Protein AF-A0A4Y8WME3-F1 (afdb_monomer_lite)

pLDDT: mean 79.65, std 18.63, range [28.69, 97.12]

Structure (mmCIF, N/CA/C/O backbone):
data_AF-A0A4Y8WME3-F1
#
_entry.id   AF-A0A4Y8WME3-F1
#
loop_
_atom_site.group_PDB
_atom_site.id
_atom_site.type_symbol
_atom_site.label_atom_id
_atom_site.label_alt_id
_atom_site.label_comp_id
_atom_site.label_asym_id
_atom_site.label_entity_id
_atom_site.label_seq_id
_atom_site.pdbx_PDB_ins_code
_atom_site.Cartn_x
_atom_site.Cartn_y
_atom_site.Cartn_z
_atom_site.occupancy
_atom_site.B_iso_or_equiv
_atom_site.auth_seq_id
_atom_site.auth_comp_id
_atom_site.auth_asym_id
_atom_site.auth_atom_id
_atom_site.pdbx_PDB_model_num
ATOM 1 N N . MET A 1 1 ? 48.563 34.967 -50.834 1.00 48.59 1 MET A N 1
ATOM 2 C CA . MET A 1 1 ? 48.716 33.708 -50.066 1.00 48.59 1 MET A CA 1
ATOM 3 C C . MET A 1 1 ? 48.015 33.693 -48.690 1.00 48.59 1 MET A C 1
ATOM 5 O O . MET A 1 1 ? 48.307 32.810 -47.904 1.00 48.59 1 MET A O 1
ATOM 9 N N . TYR A 1 2 ? 47.035 34.569 -48.395 1.00 52.53 2 TYR A N 1
ATOM 10 C CA . TYR A 1 2 ? 46.409 34.662 -47.051 1.00 52.53 2 TYR A CA 1
ATOM 11 C C . TYR A 1 2 ? 44.920 34.257 -46.972 1.00 52.53 2 TYR A C 1
ATOM 13 O O . TYR A 1 2 ? 44.299 34.409 -45.929 1.00 52.53 2 TYR A O 1
ATOM 21 N N . ARG A 1 3 ? 44.322 33.722 -48.048 1.00 53.56 3 ARG A N 1
ATOM 22 C CA . ARG A 1 3 ? 42.881 33.375 -48.079 1.00 53.56 3 ARG A CA 1
ATOM 23 C C . ARG A 1 3 ? 42.543 31.917 -47.717 1.00 53.56 3 ARG A C 1
ATOM 25 O O . ARG A 1 3 ? 41.370 31.603 -47.584 1.00 53.56 3 ARG A O 1
ATOM 32 N N . LEU A 1 4 ? 43.538 31.045 -47.529 1.00 56.09 4 LEU A N 1
ATOM 33 C CA . LEU A 1 4 ? 43.336 29.610 -47.236 1.00 56.09 4 LEU A CA 1
ATOM 34 C C . LEU A 1 4 ? 43.502 29.239 -45.749 1.00 56.09 4 LEU A C 1
ATOM 36 O O . LEU A 1 4 ? 42.991 28.214 -45.310 1.00 56.09 4 LEU A O 1
ATOM 40 N N . LEU A 1 5 ? 44.160 30.091 -44.960 1.00 54.25 5 LEU A N 1
ATOM 41 C CA . LEU A 1 5 ? 44.396 29.892 -43.525 1.00 54.25 5 LEU A CA 1
ATOM 42 C C . LEU A 1 5 ? 43.118 29.849 -42.654 1.00 54.25 5 LEU A C 1
ATOM 44 O O . LEU A 1 5 ? 43.029 28.956 -41.812 1.00 54.25 5 LEU A O 1
ATOM 48 N N . PRO A 1 6 ? 42.103 30.722 -42.847 1.00 59.19 6 PRO A N 1
ATOM 49 C CA . PRO A 1 6 ? 40.872 30.639 -42.055 1.00 59.19 6 PRO A CA 1
ATOM 50 C C . PRO A 1 6 ? 40.031 29.400 -42.405 1.00 59.19 6 PRO A C 1
ATOM 52 O O . PRO A 1 6 ? 39.393 28.829 -41.526 1.00 59.19 6 PRO A O 1
ATOM 55 N N . PHE A 1 7 ? 40.084 28.926 -43.655 1.00 57.22 7 PHE A N 1
ATOM 56 C CA . PHE A 1 7 ? 39.421 27.682 -44.062 1.00 57.22 7 PHE A CA 1
ATOM 57 C C . PHE A 1 7 ? 40.073 26.448 -43.428 1.00 57.22 7 PHE A C 1
ATOM 59 O O . PHE A 1 7 ? 39.363 25.560 -42.961 1.00 57.22 7 PHE A O 1
ATOM 66 N N . LEU A 1 8 ? 41.407 26.413 -43.330 1.00 56.28 8 LEU A N 1
ATOM 67 C CA . LEU A 1 8 ? 42.124 25.320 -42.664 1.00 56.28 8 LEU A CA 1
ATOM 68 C C . LEU A 1 8 ? 41.840 25.278 -41.149 1.00 56.28 8 LEU A C 1
ATOM 70 O O . LEU A 1 8 ? 41.686 24.200 -40.581 1.00 56.28 8 LEU A O 1
ATOM 74 N N . ALA A 1 9 ? 41.711 26.445 -40.507 1.00 59.19 9 ALA A N 1
ATOM 75 C CA . ALA A 1 9 ? 41.351 26.550 -39.092 1.00 59.19 9 ALA A CA 1
ATOM 76 C C . ALA A 1 9 ? 39.916 26.066 -38.813 1.00 59.19 9 ALA A C 1
ATOM 78 O O . ALA A 1 9 ? 39.697 25.356 -37.838 1.00 59.19 9 ALA A O 1
ATOM 79 N N . ILE A 1 10 ? 38.946 26.373 -39.685 1.00 61.09 10 ILE A N 1
ATOM 80 C CA . ILE A 1 10 ? 37.563 25.872 -39.570 1.00 61.09 10 ILE A CA 1
ATOM 81 C C . ILE A 1 10 ? 37.514 24.344 -39.742 1.00 61.09 10 ILE A C 1
ATOM 83 O O . ILE A 1 10 ? 36.840 23.665 -38.968 1.00 61.09 10 ILE A O 1
ATOM 87 N N . ILE A 1 11 ? 38.273 23.789 -40.695 1.00 61.38 11 ILE A N 1
ATOM 88 C CA . ILE A 1 11 ? 38.367 22.335 -40.926 1.00 61.38 11 ILE A CA 1
ATOM 89 C C . ILE A 1 11 ? 39.000 21.605 -39.728 1.00 61.38 11 ILE A C 1
ATOM 91 O O . ILE A 1 11 ? 38.637 20.465 -39.462 1.00 61.38 11 ILE A O 1
ATOM 95 N N . LEU A 1 12 ? 39.894 22.253 -38.972 1.00 59.12 12 LEU A N 1
ATOM 96 C CA . LEU A 1 12 ? 40.494 21.695 -37.750 1.00 59.12 12 LEU A CA 1
ATOM 97 C C . LEU A 1 12 ? 39.648 21.931 -36.481 1.00 59.12 12 LEU A C 1
ATOM 99 O O . LEU A 1 12 ? 39.705 21.124 -35.553 1.00 59.12 12 LEU A O 1
ATOM 103 N N . LEU A 1 13 ? 38.831 22.989 -36.434 1.00 60.03 13 LEU A N 1
ATOM 104 C CA . LEU A 1 13 ? 37.952 23.308 -35.298 1.00 60.03 13 LEU A CA 1
ATOM 105 C C . LEU A 1 13 ? 36.644 22.503 -35.300 1.00 60.03 13 LEU A C 1
ATOM 107 O O . LEU A 1 13 ? 36.136 22.166 -34.232 1.00 60.03 13 LEU A O 1
ATOM 111 N N . LEU A 1 14 ? 36.110 22.149 -36.473 1.00 64.44 14 LEU A N 1
ATOM 112 C CA . LEU A 1 14 ? 34.892 21.336 -36.600 1.00 64.44 14 LEU A CA 1
ATOM 113 C C . LEU A 1 14 ? 35.019 19.938 -35.946 1.00 64.44 14 LEU A C 1
ATOM 115 O O . LEU A 1 14 ? 34.132 19.585 -35.165 1.00 64.44 14 LEU A O 1
ATOM 119 N N . PRO A 1 15 ? 36.112 19.170 -36.152 1.00 68.38 15 PRO A N 1
ATOM 120 C CA . PRO A 1 15 ? 36.358 17.914 -35.443 1.00 68.38 15 PRO A CA 1
ATOM 121 C C . PRO A 1 15 ? 36.521 18.109 -33.934 1.00 68.38 15 PRO A C 1
ATOM 123 O O . PRO A 1 15 ? 36.041 17.291 -33.157 1.00 68.38 15 PRO A O 1
ATOM 126 N N . GLY A 1 16 ? 37.156 19.207 -33.503 1.00 65.50 16 GLY A N 1
ATOM 127 C CA . GLY A 1 16 ? 37.310 19.548 -32.085 1.00 65.50 16 GLY A CA 1
ATOM 128 C C . GLY A 1 16 ? 35.970 19.830 -31.399 1.00 65.50 16 GLY A C 1
ATOM 129 O O . GLY A 1 16 ? 35.714 19.327 -30.306 1.00 65.50 16 GLY A O 1
ATOM 130 N N . CYS A 1 17 ? 35.070 20.557 -32.063 1.00 72.25 17 CYS A N 1
ATOM 131 C CA . CYS A 1 17 ? 33.704 20.781 -31.587 1.00 72.25 17 CYS A CA 1
ATOM 132 C C . CYS A 1 17 ? 32.875 19.489 -31.564 1.00 72.25 17 CYS A C 1
ATOM 134 O O . CYS A 1 17 ? 32.135 19.264 -30.608 1.00 72.25 17 CYS A O 1
ATOM 136 N N . GLN A 1 18 ? 33.020 18.621 -32.570 1.00 70.88 18 GLN A N 1
ATOM 137 C CA . GLN A 1 18 ? 32.369 17.308 -32.581 1.00 70.88 18 GLN A CA 1
ATOM 138 C C . GLN A 1 18 ? 32.883 16.405 -31.452 1.00 70.88 18 GLN A C 1
ATOM 140 O O . GLN A 1 18 ? 32.077 15.787 -30.761 1.00 70.88 18 GLN A O 1
ATOM 145 N N . LEU A 1 19 ? 34.195 16.376 -31.200 1.00 73.69 19 LEU A N 1
ATOM 146 C CA . LEU A 1 19 ? 34.797 15.629 -30.091 1.00 73.69 19 LEU A CA 1
ATOM 147 C C . LEU A 1 19 ? 34.345 16.164 -28.727 1.00 73.69 19 LEU A C 1
ATOM 149 O O . LEU A 1 19 ? 34.009 15.378 -27.846 1.00 73.69 19 LEU A O 1
ATOM 153 N N . LEU A 1 20 ? 34.263 17.486 -28.552 1.00 77.19 20 LEU A N 1
ATOM 154 C CA . LEU A 1 20 ? 33.735 18.096 -27.327 1.00 77.19 20 LEU A CA 1
ATOM 155 C C . LEU A 1 20 ? 32.246 17.788 -27.123 1.00 77.19 20 LEU A C 1
ATOM 157 O O . LEU A 1 20 ? 31.826 17.509 -26.001 1.00 77.19 20 LEU A O 1
ATOM 161 N N . GLN A 1 21 ? 31.444 17.786 -28.191 1.00 77.75 21 GLN A N 1
ATOM 162 C CA . GLN A 1 21 ? 30.040 17.371 -28.129 1.00 77.75 21 GLN A CA 1
ATOM 163 C C . GLN A 1 21 ? 29.897 15.883 -27.788 1.00 77.75 21 GLN A C 1
ATOM 165 O O . GLN A 1 21 ? 29.059 15.529 -26.959 1.00 77.75 21 GLN A O 1
ATOM 170 N N . GLN A 1 22 ? 30.734 15.017 -28.365 1.00 77.56 22 GLN A N 1
ATOM 171 C CA . GLN A 1 22 ? 30.760 13.588 -28.046 1.00 77.56 22 GLN A CA 1
ATOM 172 C C . GLN A 1 22 ? 31.185 13.340 -26.594 1.00 77.56 22 GLN A C 1
ATOM 174 O O . GLN A 1 22 ? 30.498 12.611 -25.882 1.00 77.56 22 GLN A O 1
ATOM 179 N N . ALA A 1 23 ? 32.248 13.995 -26.120 1.00 77.44 23 ALA A N 1
ATOM 180 C CA . ALA A 1 23 ? 32.706 13.900 -24.736 1.00 77.44 23 ALA A CA 1
ATOM 181 C C . ALA A 1 23 ? 31.645 14.409 -23.749 1.00 77.44 23 ALA A C 1
ATOM 183 O O . ALA A 1 23 ? 31.363 13.750 -22.748 1.00 77.44 23 ALA A O 1
ATOM 184 N N . LYS A 1 24 ? 30.984 15.534 -24.058 1.00 80.81 24 LYS A N 1
ATOM 185 C CA . LYS A 1 24 ? 29.850 16.037 -23.272 1.00 80.81 24 LYS A CA 1
ATOM 186 C C . LYS A 1 24 ? 28.708 15.021 -23.228 1.00 80.81 24 LYS A C 1
ATOM 188 O O . LYS A 1 24 ? 28.188 14.756 -22.149 1.00 80.81 24 LYS A O 1
ATOM 193 N N . GLY A 1 25 ? 28.350 14.426 -24.365 1.00 77.50 25 GLY A N 1
ATOM 194 C CA . GLY A 1 25 ? 27.299 13.410 -24.442 1.00 77.50 25 GLY A CA 1
ATOM 195 C C . GLY A 1 25 ? 27.627 12.142 -23.648 1.00 77.50 25 GLY A C 1
ATOM 196 O O . GLY A 1 25 ? 26.756 11.604 -22.968 1.00 77.50 25 GLY A O 1
ATOM 197 N N . ILE A 1 26 ? 28.880 11.683 -23.681 1.00 79.25 26 ILE A N 1
ATOM 198 C CA . ILE A 1 26 ? 29.352 10.531 -22.897 1.00 79.25 26 ILE A CA 1
ATOM 199 C C . ILE A 1 26 ? 29.299 10.847 -21.396 1.00 79.25 26 ILE A C 1
ATOM 201 O O . ILE A 1 26 ? 28.715 10.077 -20.635 1.00 79.25 26 ILE A O 1
ATOM 205 N N . ASN A 1 27 ? 29.812 12.006 -20.975 1.00 81.31 27 ASN A N 1
ATOM 206 C CA . ASN A 1 27 ? 29.774 12.427 -19.572 1.00 81.31 27 ASN A CA 1
ATOM 207 C C . ASN A 1 27 ? 28.341 12.581 -19.052 1.00 81.31 27 ASN A C 1
ATOM 209 O O . ASN A 1 27 ? 28.043 12.130 -17.950 1.00 81.31 27 ASN A O 1
ATOM 213 N N . GLN A 1 28 ? 27.439 13.161 -19.848 1.00 81.31 28 GLN A N 1
ATOM 214 C CA . GLN A 1 28 ? 26.025 13.282 -19.486 1.00 81.31 28 GLN A CA 1
ATOM 215 C C . GLN A 1 28 ? 25.360 11.915 -19.313 1.00 81.31 28 GLN A C 1
ATOM 217 O O . GLN A 1 28 ? 24.607 11.731 -18.362 1.00 81.31 28 GLN A O 1
ATOM 222 N N . ARG A 1 29 ? 25.666 10.938 -20.177 1.00 80.88 29 ARG A N 1
ATOM 223 C CA . ARG A 1 29 ? 25.149 9.567 -20.041 1.00 80.88 29 ARG A CA 1
ATOM 224 C C . ARG A 1 29 ? 25.695 8.864 -18.803 1.00 80.88 29 ARG A C 1
ATOM 226 O O . ARG A 1 29 ? 24.918 8.232 -18.099 1.00 80.88 29 ARG A O 1
ATOM 233 N N . HIS A 1 30 ? 26.993 8.982 -18.520 1.00 83.56 30 HIS A N 1
ATOM 234 C CA . HIS A 1 30 ? 27.583 8.390 -17.314 1.00 83.56 30 HIS A CA 1
ATOM 235 C C . HIS A 1 30 ? 27.024 9.013 -16.038 1.00 83.56 30 HIS A C 1
ATOM 237 O O . HIS A 1 30 ? 26.643 8.280 -15.130 1.00 83.56 30 HIS A O 1
ATOM 243 N N . TYR A 1 31 ? 26.921 10.344 -15.996 1.00 85.69 31 TYR A N 1
ATOM 244 C CA . TYR A 1 31 ? 26.295 11.058 -14.888 1.00 85.69 31 TYR A CA 1
ATOM 245 C C . TYR A 1 31 ? 24.856 10.586 -14.676 1.00 85.69 31 TYR A C 1
ATOM 247 O O . TYR A 1 31 ? 24.493 10.155 -13.587 1.00 85.69 31 TYR A O 1
ATOM 255 N N . ALA A 1 32 ? 24.059 10.585 -15.743 1.00 84.94 32 ALA A N 1
ATOM 256 C CA . ALA A 1 32 ? 22.660 10.211 -15.666 1.00 84.94 32 ALA A CA 1
ATOM 257 C C . ALA A 1 32 ? 22.466 8.733 -15.286 1.00 84.94 32 ALA A C 1
ATOM 259 O O . ALA A 1 32 ? 21.550 8.420 -14.537 1.00 84.94 32 ALA A O 1
ATOM 260 N N . ALA A 1 33 ? 23.330 7.826 -15.752 1.00 86.44 33 ALA A N 1
ATOM 261 C CA . ALA A 1 33 ? 23.304 6.424 -15.339 1.00 86.44 33 ALA A CA 1
ATOM 262 C C . ALA A 1 33 ? 23.656 6.251 -13.851 1.00 86.44 33 ALA A C 1
ATOM 264 O O . ALA A 1 33 ? 22.991 5.481 -13.160 1.00 86.44 33 ALA A O 1
ATOM 265 N N . GLY A 1 34 ? 24.663 6.983 -13.360 1.00 88.38 34 GLY A N 1
ATOM 266 C CA . GLY A 1 34 ? 25.058 6.974 -11.950 1.00 88.38 34 GLY A CA 1
ATOM 267 C C . GLY A 1 34 ? 23.959 7.510 -11.031 1.00 88.38 34 GLY A C 1
ATOM 268 O O . GLY A 1 34 ? 23.591 6.842 -10.067 1.00 88.38 34 GLY A O 1
ATOM 269 N N . GLU A 1 35 ? 23.371 8.660 -11.368 1.00 90.75 35 GLU A N 1
ATOM 270 C CA . GLU A 1 35 ? 22.247 9.231 -10.613 1.00 90.75 35 GLU A CA 1
ATOM 271 C C . GLU A 1 35 ? 21.013 8.330 -10.651 1.00 90.75 35 GLU A C 1
ATOM 273 O O . GLU A 1 35 ? 20.398 8.078 -9.619 1.00 90.75 35 GLU A O 1
ATOM 278 N N . LEU A 1 36 ? 20.678 7.768 -11.816 1.00 91.12 36 LEU A N 1
ATOM 279 C CA . LEU A 1 36 ? 19.553 6.845 -11.936 1.00 91.12 36 LEU A CA 1
ATOM 280 C C . LEU A 1 36 ? 19.744 5.603 -11.060 1.00 91.12 36 LEU A C 1
ATOM 282 O O . LEU A 1 36 ? 18.786 5.121 -10.455 1.00 91.12 36 LEU A O 1
ATOM 286 N N . GLN A 1 37 ? 20.969 5.079 -10.988 1.00 90.50 37 GLN A N 1
ATOM 287 C CA . GLN A 1 37 ? 21.303 3.954 -10.122 1.00 90.50 37 GLN A CA 1
ATOM 288 C C . GLN A 1 37 ? 21.178 4.327 -8.642 1.00 90.50 37 GLN A C 1
ATOM 290 O O . GLN A 1 37 ? 20.577 3.561 -7.890 1.00 90.50 37 GLN A O 1
ATOM 295 N N . ARG A 1 38 ? 21.687 5.498 -8.237 1.00 94.25 38 ARG A N 1
ATOM 296 C CA . ARG A 1 38 ? 21.546 6.015 -6.869 1.00 94.25 38 ARG A CA 1
ATOM 297 C C . ARG A 1 38 ? 20.071 6.129 -6.474 1.00 94.25 38 ARG A C 1
ATOM 299 O O . ARG A 1 38 ? 19.665 5.537 -5.479 1.00 94.25 38 ARG A O 1
ATOM 306 N N . ILE A 1 39 ? 19.262 6.809 -7.291 1.00 92.56 39 ILE A N 1
ATOM 307 C CA . ILE A 1 39 ? 17.820 6.979 -7.048 1.00 92.56 39 ILE A CA 1
ATOM 308 C C . ILE A 1 39 ? 17.123 5.616 -6.971 1.00 92.56 39 ILE A C 1
ATOM 310 O O . ILE A 1 39 ? 16.342 5.374 -6.057 1.00 92.56 39 ILE A O 1
ATOM 314 N N . THR A 1 40 ? 17.443 4.689 -7.881 1.00 89.56 40 THR A N 1
ATOM 315 C CA . THR A 1 40 ? 16.876 3.327 -7.873 1.00 89.56 40 THR A CA 1
ATOM 316 C C . THR A 1 40 ? 17.149 2.607 -6.546 1.00 89.56 40 THR A C 1
ATOM 318 O O . THR A 1 40 ? 16.236 2.016 -5.975 1.00 89.56 40 THR A O 1
ATOM 321 N N . GLN A 1 41 ? 18.379 2.679 -6.032 1.00 88.38 41 GLN A N 1
ATOM 322 C CA . GLN A 1 41 ? 18.754 2.048 -4.763 1.00 88.38 41 GLN A CA 1
ATOM 323 C C . GLN A 1 41 ? 18.049 2.692 -3.564 1.00 88.38 41 GLN A C 1
ATOM 325 O O . GLN A 1 41 ? 17.575 1.987 -2.673 1.00 88.38 41 GLN A O 1
ATOM 330 N N . GLU A 1 42 ? 17.944 4.021 -3.548 1.00 89.50 42 GLU A N 1
ATOM 331 C CA . GLU A 1 42 ? 17.243 4.738 -2.481 1.00 89.50 42 GLU A CA 1
ATOM 332 C C . GLU A 1 42 ? 15.735 4.429 -2.480 1.00 89.50 42 GLU A C 1
ATOM 334 O O . GLU A 1 42 ? 15.168 4.182 -1.417 1.00 89.50 42 GLU A O 1
ATOM 339 N N . LEU A 1 43 ? 15.103 4.346 -3.657 1.00 87.81 43 LEU A N 1
ATOM 340 C CA . LEU A 1 43 ? 13.699 3.943 -3.809 1.00 87.81 43 LEU A CA 1
ATOM 341 C C . LEU A 1 43 ? 13.452 2.491 -3.372 1.00 87.81 43 LEU A C 1
ATOM 343 O O . LEU A 1 43 ? 12.425 2.189 -2.769 1.00 87.81 43 LEU A O 1
ATOM 347 N N . GLN A 1 44 ? 14.382 1.572 -3.647 1.00 83.94 44 GLN A N 1
ATOM 348 C CA . GLN A 1 44 ? 14.275 0.178 -3.193 1.00 83.94 44 GLN A CA 1
ATOM 349 C C . GLN A 1 44 ? 14.290 0.069 -1.659 1.00 83.94 44 GLN A C 1
ATOM 351 O O . GLN A 1 44 ? 13.562 -0.756 -1.100 1.00 83.94 44 GLN A O 1
ATOM 356 N N . ALA A 1 45 ? 15.098 0.898 -0.990 1.00 80.62 45 ALA A N 1
ATOM 357 C CA . ALA A 1 45 ? 15.225 0.939 0.468 1.00 80.62 45 ALA A CA 1
ATOM 358 C C . ALA A 1 45 ? 14.107 1.734 1.170 1.00 80.62 45 ALA A C 1
ATOM 360 O O . ALA A 1 45 ? 13.970 1.651 2.395 1.00 80.62 45 ALA A O 1
ATOM 361 N N . GLN A 1 46 ? 13.320 2.504 0.417 1.00 80.88 46 GLN A N 1
ATOM 362 C CA . GLN A 1 46 ? 12.239 3.319 0.953 1.00 80.88 46 GLN A CA 1
ATOM 363 C C . GLN A 1 46 ? 11.139 2.459 1.592 1.00 80.88 46 GLN A C 1
ATOM 365 O O . GLN A 1 46 ? 10.881 1.323 1.188 1.00 80.88 46 GLN A O 1
ATOM 370 N N . GLU A 1 47 ? 10.485 3.016 2.613 1.00 73.56 47 GLU A N 1
ATOM 371 C CA . GLU A 1 47 ? 9.294 2.404 3.201 1.00 73.56 47 GLU A CA 1
ATOM 372 C C . GLU A 1 47 ? 8.185 2.251 2.144 1.00 73.56 47 GLU A C 1
ATOM 374 O O . GLU A 1 47 ? 8.030 3.127 1.290 1.00 73.56 47 GLU A O 1
ATOM 379 N N . PRO A 1 48 ? 7.417 1.149 2.172 1.00 71.12 48 PRO A N 1
ATOM 380 C CA . PRO A 1 48 ? 6.409 0.895 1.157 1.00 71.12 48 PRO A CA 1
ATOM 381 C C . PRO A 1 48 ? 5.227 1.852 1.303 1.00 71.12 48 PRO A C 1
ATOM 383 O O . PRO A 1 48 ? 4.774 2.141 2.415 1.00 71.12 48 PRO A O 1
ATOM 386 N N . SER A 1 49 ? 4.671 2.252 0.159 1.00 75.88 49 SER A N 1
ATOM 387 C CA . SER A 1 49 ? 3.319 2.801 0.116 1.00 75.88 49 SER A CA 1
ATOM 388 C C . SER A 1 49 ? 2.307 1.735 0.547 1.00 75.88 49 SER A C 1
ATOM 390 O O . SER A 1 49 ? 2.492 0.541 0.303 1.00 75.88 49 SER A O 1
ATOM 392 N N . PHE A 1 50 ? 1.234 2.179 1.202 1.00 75.25 50 PHE A N 1
ATOM 393 C CA . PHE A 1 50 ? 0.113 1.329 1.618 1.00 75.25 50 PHE A CA 1
ATOM 394 C C . PHE A 1 50 ? -1.042 1.354 0.615 1.00 75.25 50 PHE A C 1
ATOM 396 O O . PHE A 1 50 ? -2.111 0.803 0.874 1.00 75.25 50 PHE A O 1
ATOM 403 N N . GLU A 1 51 ? -0.825 1.988 -0.533 1.00 80.19 51 GLU A N 1
ATOM 404 C CA . GLU A 1 51 ? -1.759 2.002 -1.646 1.00 80.19 51 GLU A CA 1
ATOM 405 C C . GLU A 1 51 ? -1.468 0.852 -2.609 1.00 80.19 51 GLU A C 1
ATOM 407 O O . GLU A 1 51 ? -0.330 0.405 -2.769 1.00 80.19 51 GLU A O 1
ATOM 412 N N . VAL A 1 52 ? -2.512 0.374 -3.286 1.00 84.75 52 VAL A N 1
ATOM 413 C CA . VAL A 1 52 ? -2.335 -0.574 -4.388 1.00 84.75 52 VAL A CA 1
ATOM 414 C C . VAL A 1 52 ? -1.586 0.159 -5.504 1.00 84.75 52 VAL A C 1
ATOM 416 O O . VAL A 1 52 ? -2.104 1.166 -5.998 1.00 84.75 52 VAL A O 1
ATOM 419 N N . PRO A 1 53 ? -0.406 -0.318 -5.935 1.00 89.94 53 PRO A N 1
ATOM 420 C CA . PRO A 1 53 ? 0.386 0.378 -6.932 1.00 89.94 53 PRO A CA 1
ATOM 421 C C . PRO A 1 53 ? -0.258 0.262 -8.317 1.00 89.94 53 PRO A C 1
ATOM 423 O O . PRO A 1 53 ? -1.011 -0.670 -8.615 1.00 89.94 53 PRO A O 1
ATOM 426 N N . SER A 1 54 ? 0.024 1.220 -9.193 1.00 91.69 54 SER A N 1
ATOM 427 C CA . SER A 1 54 ? -0.419 1.172 -10.596 1.00 91.69 54 SER A CA 1
ATOM 428 C C . SER A 1 54 ? 0.440 0.240 -11.452 1.00 91.69 54 SER A C 1
ATOM 430 O O . SER A 1 54 ? 0.037 -0.135 -12.545 1.00 91.69 54 SER A O 1
ATOM 432 N N . THR A 1 55 ? 1.613 -0.165 -10.967 1.00 94.06 55 THR A N 1
ATOM 433 C CA . THR A 1 55 ? 2.499 -1.123 -11.632 1.00 94.06 55 THR A CA 1
ATOM 434 C C . THR A 1 55 ? 3.376 -1.854 -10.610 1.00 94.06 55 THR A C 1
ATOM 436 O O . THR A 1 55 ? 3.647 -1.335 -9.529 1.00 94.06 55 THR A O 1
ATOM 439 N N . LEU A 1 56 ? 3.838 -3.064 -10.940 1.00 93.88 56 LEU A N 1
ATOM 440 C CA . LEU A 1 56 ? 4.821 -3.794 -10.127 1.00 93.88 56 LEU A CA 1
ATOM 441 C C . LEU A 1 56 ? 6.272 -3.419 -10.447 1.00 93.88 56 LEU A C 1
ATOM 443 O O . LEU A 1 56 ? 7.183 -3.899 -9.771 1.00 93.88 56 LEU A O 1
ATOM 447 N N . TYR A 1 57 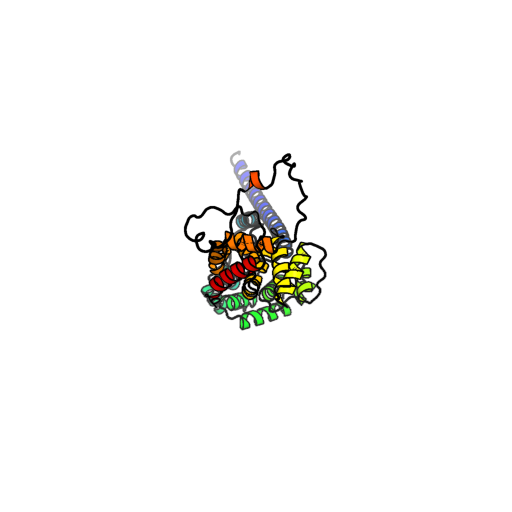? 6.508 -2.575 -11.450 1.00 93.06 57 TYR A N 1
ATOM 448 C CA . TYR A 1 57 ? 7.831 -2.006 -11.683 1.00 93.06 57 TYR A CA 1
ATOM 449 C C . TYR A 1 57 ? 8.121 -0.875 -10.695 1.00 93.06 57 TYR A C 1
ATOM 451 O O . TYR A 1 57 ? 7.217 -0.345 -10.049 1.00 93.06 57 TYR A O 1
ATOM 459 N N . LEU A 1 58 ? 9.403 -0.545 -10.533 1.00 90.38 58 LEU A N 1
ATOM 460 C CA . LEU A 1 58 ? 9.840 0.475 -9.586 1.00 90.38 58 LEU A CA 1
ATOM 461 C C . LEU A 1 58 ? 9.358 1.866 -10.016 1.00 90.38 58 LEU A C 1
ATOM 463 O O . LEU A 1 58 ? 9.591 2.276 -11.152 1.00 90.38 58 LEU A O 1
ATOM 467 N N . THR A 1 59 ? 8.730 2.567 -9.078 1.00 91.44 59 THR A N 1
ATOM 468 C CA . THR A 1 59 ? 8.163 3.914 -9.201 1.00 91.44 59 THR A CA 1
ATOM 469 C C . THR A 1 59 ? 8.505 4.711 -7.943 1.00 91.44 59 THR A C 1
ATOM 471 O O . THR A 1 59 ? 8.666 4.142 -6.860 1.00 91.44 59 THR A O 1
ATOM 474 N N . ASP A 1 60 ? 8.622 6.025 -8.082 1.00 90.06 60 ASP A N 1
ATOM 475 C CA . ASP A 1 60 ? 8.708 6.981 -6.985 1.00 90.06 60 ASP A CA 1
ATOM 476 C C . ASP A 1 60 ? 7.301 7.298 -6.478 1.00 90.06 60 ASP A C 1
ATOM 478 O O . ASP A 1 60 ? 6.696 8.310 -6.822 1.00 90.06 60 ASP A O 1
ATOM 482 N N . ASP A 1 61 ? 6.773 6.388 -5.660 1.00 83.12 61 ASP A N 1
ATOM 483 C CA . ASP A 1 61 ? 5.390 6.435 -5.168 1.00 83.12 61 ASP A CA 1
ATOM 484 C C . ASP A 1 61 ? 5.092 7.679 -4.306 1.00 83.12 61 ASP A C 1
ATOM 486 O O . ASP A 1 61 ? 3.934 8.016 -4.081 1.00 83.12 61 ASP A O 1
ATOM 490 N N . TYR A 1 62 ? 6.131 8.376 -3.836 1.00 82.81 62 TYR A N 1
ATOM 491 C CA . TYR A 1 62 ? 6.022 9.577 -3.004 1.00 82.81 62 TYR A CA 1
ATOM 492 C C . TYR A 1 62 ? 6.419 10.866 -3.737 1.00 82.81 62 TYR A C 1
ATOM 494 O O . TYR A 1 62 ? 6.381 11.940 -3.136 1.00 82.81 62 TYR A O 1
ATOM 502 N N . GLY A 1 63 ? 6.843 10.776 -5.002 1.00 86.25 63 GLY A N 1
ATOM 503 C CA . GLY A 1 63 ? 7.306 11.917 -5.795 1.00 86.25 63 GLY A CA 1
ATOM 504 C C . GLY A 1 63 ? 8.552 12.621 -5.239 1.00 86.25 63 GLY A C 1
ATOM 505 O O . GLY A 1 63 ? 8.792 13.785 -5.571 1.00 86.25 63 GLY A O 1
ATOM 506 N N . LYS A 1 64 ? 9.347 11.949 -4.394 1.00 89.56 64 LYS A N 1
ATOM 507 C CA . LYS A 1 64 ? 10.512 12.524 -3.701 1.00 89.56 64 LYS A CA 1
ATOM 508 C C . LYS A 1 64 ? 11.613 12.982 -4.663 1.00 89.56 64 LYS A C 1
ATOM 510 O O . LYS A 1 64 ? 12.294 13.966 -4.389 1.00 89.56 64 LYS A O 1
ATOM 515 N N . TYR A 1 65 ? 11.792 12.271 -5.769 1.00 92.12 65 TYR A N 1
ATOM 516 C CA . TYR A 1 65 ? 12.846 12.473 -6.760 1.00 92.12 65 TYR A CA 1
ATOM 517 C C . TYR A 1 65 ? 12.316 13.068 -8.069 1.00 92.12 65 TYR A C 1
ATOM 519 O O . TYR A 1 65 ? 13.052 13.107 -9.054 1.00 92.12 65 TYR A O 1
ATOM 527 N N . THR A 1 66 ? 11.069 13.555 -8.102 1.00 90.25 66 THR A N 1
ATOM 528 C CA . THR A 1 66 ? 10.411 14.065 -9.320 1.00 90.25 66 THR A CA 1
ATOM 529 C C . THR A 1 66 ? 11.277 15.079 -10.071 1.00 90.25 66 THR A C 1
ATOM 531 O O . THR A 1 66 ? 11.570 14.877 -11.246 1.00 90.25 66 THR A O 1
ATOM 534 N N . GLU A 1 67 ? 11.776 16.121 -9.398 1.00 90.88 67 GLU A N 1
ATOM 535 C CA . GLU A 1 67 ? 12.598 17.155 -10.049 1.00 90.88 67 GLU A CA 1
ATOM 536 C C . GLU A 1 67 ? 13.930 16.616 -10.594 1.00 90.88 67 GLU A C 1
ATOM 538 O O . GLU A 1 67 ? 14.433 17.067 -11.626 1.00 90.88 67 GLU A O 1
ATOM 543 N N . GLU A 1 68 ? 14.550 15.676 -9.881 1.00 92.25 68 GLU A N 1
ATOM 544 C CA . GLU A 1 68 ? 15.819 15.062 -10.281 1.00 92.25 68 GLU A CA 1
ATOM 545 C C . GLU A 1 68 ? 15.605 14.168 -11.502 1.00 92.25 68 GLU A C 1
ATOM 547 O O . GLU A 1 68 ? 16.343 14.263 -12.484 1.00 92.25 68 GLU A O 1
ATOM 552 N N . LEU A 1 69 ? 14.540 13.368 -11.485 1.00 92.50 69 LEU A N 1
ATOM 553 C CA . LEU A 1 69 ? 14.145 12.518 -12.597 1.00 92.50 69 LEU A CA 1
ATOM 554 C C . LEU A 1 69 ? 13.721 13.339 -13.823 1.00 92.50 69 LEU A C 1
ATOM 556 O O . LEU A 1 69 ? 14.112 12.986 -14.931 1.00 92.50 69 LEU A O 1
ATOM 560 N N . GLU A 1 70 ? 13.035 14.473 -13.662 1.00 91.50 70 GLU A N 1
ATOM 561 C CA . GLU A 1 70 ? 12.728 15.397 -14.765 1.00 91.50 70 GLU A CA 1
ATOM 562 C C . GLU A 1 70 ? 13.996 15.969 -15.406 1.00 91.50 70 GLU A C 1
ATOM 564 O O . GLU A 1 70 ? 14.129 15.995 -16.634 1.00 91.50 70 GLU A O 1
ATOM 569 N N . LYS A 1 71 ? 14.976 16.384 -14.592 1.00 90.06 71 LYS A N 1
ATOM 570 C CA . LYS A 1 71 ? 16.285 16.835 -15.096 1.00 90.06 71 LYS A CA 1
ATOM 571 C C . LYS A 1 71 ? 16.965 15.724 -15.894 1.00 90.06 71 LYS A C 1
ATOM 573 O O . LYS A 1 71 ? 17.459 15.987 -16.993 1.00 90.06 71 LYS A O 1
ATOM 578 N N . LEU A 1 72 ? 16.947 14.489 -15.387 1.00 89.62 72 LEU A N 1
ATOM 579 C CA . LEU A 1 72 ? 17.478 13.311 -16.081 1.00 89.62 72 LEU A CA 1
ATOM 580 C C . LEU A 1 72 ? 16.709 12.994 -17.378 1.00 89.62 72 LEU A C 1
ATOM 582 O O . LEU A 1 72 ? 17.315 12.635 -18.393 1.00 89.62 72 LEU A O 1
ATOM 586 N N . LEU A 1 73 ? 15.387 13.165 -17.384 1.00 88.50 73 LEU A N 1
ATOM 587 C CA . LEU A 1 73 ? 14.525 12.935 -18.543 1.00 88.50 73 LEU A CA 1
ATOM 588 C C . LEU A 1 73 ? 14.781 13.956 -19.663 1.00 88.50 73 LEU A C 1
ATOM 590 O O . LEU A 1 73 ? 14.725 13.618 -20.847 1.00 88.50 73 LEU A O 1
ATOM 594 N N . ASN A 1 74 ? 15.100 15.198 -19.293 1.00 86.81 74 ASN A N 1
ATOM 595 C CA . ASN A 1 74 ? 15.386 16.284 -20.231 1.00 86.81 74 ASN A CA 1
ATOM 596 C C . ASN A 1 74 ? 16.760 16.150 -20.902 1.00 86.81 74 ASN A C 1
ATOM 598 O O . ASN A 1 74 ? 16.928 16.556 -22.051 1.00 86.81 74 ASN A O 1
ATOM 602 N N . ILE A 1 75 ? 17.745 15.564 -20.213 1.00 83.56 75 ILE A N 1
ATOM 603 C CA . ILE A 1 75 ? 19.081 15.316 -20.784 1.00 83.56 75 ILE A CA 1
ATOM 604 C C . ILE A 1 75 ? 19.175 13.987 -21.543 1.00 83.56 75 ILE A C 1
ATOM 606 O O . ILE A 1 75 ? 20.115 13.786 -22.314 1.00 83.56 75 ILE A O 1
ATOM 610 N N . THR A 1 76 ? 18.218 13.076 -21.347 1.00 78.06 76 THR A N 1
ATOM 611 C CA . THR A 1 76 ? 18.126 11.828 -22.110 1.00 78.06 76 THR A CA 1
ATOM 612 C C . THR A 1 76 ? 17.294 12.031 -23.371 1.00 78.06 76 THR A C 1
ATOM 614 O O . THR A 1 76 ? 16.215 12.619 -23.359 1.00 78.06 76 THR A O 1
ATOM 617 N N . THR A 1 77 ? 17.785 11.541 -24.508 1.00 67.62 77 THR A N 1
ATOM 618 C CA . THR A 1 77 ? 17.056 11.619 -25.783 1.00 67.62 77 THR A CA 1
ATOM 619 C C . THR A 1 77 ? 15.865 10.658 -25.804 1.00 67.62 77 THR A C 1
ATOM 621 O O . THR A 1 77 ? 15.879 9.623 -25.137 1.00 67.62 77 THR A O 1
ATOM 624 N N . THR A 1 78 ? 14.844 10.962 -26.605 1.00 59.12 78 THR A N 1
ATOM 625 C CA . THR A 1 78 ? 13.569 10.223 -26.693 1.00 59.12 78 THR A CA 1
ATOM 626 C C . THR A 1 78 ? 13.693 8.751 -27.086 1.00 59.12 78 THR A C 1
ATOM 628 O O . THR A 1 78 ? 12.842 7.962 -26.703 1.00 59.12 78 THR A O 1
ATOM 631 N N . SER A 1 79 ? 14.761 8.358 -27.782 1.00 53.56 79 SER A N 1
ATOM 632 C CA . SER A 1 79 ? 14.950 7.005 -28.326 1.00 53.56 79 SER A CA 1
ATOM 633 C C . SER A 1 79 ? 15.809 6.067 -27.468 1.00 53.56 79 SER A C 1
ATOM 635 O O . SER A 1 79 ? 16.186 4.991 -27.931 1.00 53.56 79 SER A O 1
ATOM 637 N N . GLN A 1 80 ? 16.188 6.464 -26.247 1.00 66.88 80 GLN A N 1
ATOM 638 C CA . GLN A 1 80 ? 17.001 5.615 -25.372 1.00 66.88 80 GLN A CA 1
ATOM 639 C C . GLN A 1 80 ? 16.123 4.838 -24.378 1.00 66.88 80 GLN A C 1
ATOM 641 O O . GLN A 1 80 ? 15.275 5.456 -23.734 1.00 66.88 80 GLN A O 1
ATOM 646 N N . PRO A 1 81 ? 16.381 3.533 -24.145 1.00 80.19 81 PRO A N 1
ATOM 647 C CA . PRO A 1 81 ? 15.661 2.732 -23.140 1.00 80.19 81 PRO A CA 1
ATOM 648 C C . PRO A 1 81 ? 15.745 3.344 -21.733 1.00 80.19 81 PRO A C 1
ATOM 650 O O . PRO A 1 81 ? 14.875 3.149 -20.890 1.00 80.19 81 PRO A O 1
ATOM 653 N N . MET A 1 82 ? 16.776 4.152 -21.496 1.00 85.94 82 MET A N 1
ATOM 654 C CA . MET A 1 82 ? 16.947 4.925 -20.277 1.00 85.94 82 MET A CA 1
ATOM 655 C C . MET A 1 82 ? 15.873 6.005 -20.081 1.00 85.94 82 MET A C 1
ATOM 657 O O . MET A 1 82 ? 15.435 6.200 -18.955 1.00 85.94 82 MET A O 1
ATOM 661 N N . GLY A 1 83 ? 15.408 6.667 -21.147 1.00 87.88 83 GLY A N 1
ATOM 662 C CA . GLY A 1 83 ? 14.330 7.659 -21.059 1.00 87.88 83 GLY A CA 1
ATOM 663 C C . GLY A 1 83 ? 13.001 7.022 -20.649 1.00 87.88 83 GLY A C 1
ATOM 664 O O . GLY A 1 83 ? 12.313 7.550 -19.782 1.00 87.88 83 GLY A O 1
ATOM 665 N N . ALA A 1 84 ? 12.690 5.843 -21.198 1.00 89.62 84 ALA A N 1
ATOM 666 C CA . ALA A 1 84 ? 11.539 5.050 -20.767 1.00 89.62 84 ALA A CA 1
ATOM 667 C C . ALA A 1 84 ? 11.680 4.593 -19.304 1.00 89.62 84 ALA A C 1
ATOM 669 O O . ALA A 1 84 ? 10.735 4.709 -18.532 1.00 89.62 84 ALA A O 1
ATOM 670 N N . LYS A 1 85 ? 12.875 4.152 -18.881 1.00 90.19 85 LYS A N 1
ATOM 671 C CA . LYS A 1 85 ? 13.132 3.794 -17.476 1.00 90.19 85 LYS A CA 1
ATOM 672 C C . LYS A 1 85 ? 12.947 4.981 -16.523 1.00 90.19 85 LYS A C 1
ATOM 674 O O . LYS A 1 85 ? 12.375 4.798 -15.456 1.00 90.19 85 LYS A O 1
ATOM 679 N N . ILE A 1 86 ? 13.412 6.176 -16.894 1.00 92.25 86 ILE A N 1
ATOM 680 C CA . ILE A 1 86 ? 13.219 7.393 -16.091 1.00 92.25 86 ILE A CA 1
ATOM 681 C C . ILE A 1 86 ? 11.729 7.735 -16.000 1.00 92.25 86 ILE A C 1
ATOM 683 O O . ILE A 1 86 ? 11.231 7.930 -14.899 1.00 92.25 86 ILE A O 1
ATOM 687 N N . ALA A 1 87 ? 11.006 7.741 -17.124 1.00 92.19 87 ALA A N 1
ATOM 688 C CA . ALA A 1 87 ? 9.570 8.021 -17.133 1.00 92.19 87 ALA A CA 1
ATOM 689 C C . ALA A 1 87 ? 8.765 7.009 -16.296 1.00 92.19 87 ALA A C 1
ATOM 691 O O . ALA A 1 87 ? 7.857 7.399 -15.564 1.00 92.19 87 ALA A O 1
ATOM 692 N N . LEU A 1 88 ? 9.141 5.726 -16.352 1.00 92.88 88 LEU A N 1
ATOM 693 C CA . LEU A 1 88 ? 8.568 4.680 -15.508 1.00 92.88 88 LEU A CA 1
ATOM 694 C C . LEU A 1 88 ? 8.859 4.933 -14.025 1.00 92.88 88 LEU A C 1
ATOM 696 O O . LEU A 1 88 ? 7.933 4.895 -13.228 1.00 92.88 88 LEU A O 1
ATOM 700 N N . LEU A 1 89 ? 10.105 5.256 -13.656 1.00 93.50 89 LEU A N 1
ATOM 701 C CA . LEU A 1 89 ? 10.461 5.586 -12.270 1.00 93.50 89 LEU A CA 1
ATOM 702 C C . LEU A 1 89 ? 9.712 6.812 -11.752 1.00 93.50 89 LEU A C 1
ATOM 704 O O . LEU A 1 89 ? 9.339 6.836 -10.591 1.00 93.50 89 LEU A O 1
ATOM 708 N N . MET A 1 90 ? 9.443 7.799 -12.602 1.00 92.56 90 MET A N 1
ATOM 709 C CA . MET A 1 90 ? 8.617 8.953 -12.237 1.00 92.56 90 MET A CA 1
ATOM 710 C C . MET A 1 90 ? 7.141 8.600 -12.013 1.00 92.56 90 MET A C 1
ATOM 712 O O . MET A 1 90 ? 6.386 9.450 -11.557 1.00 92.56 90 MET A O 1
ATOM 716 N N . GLY A 1 91 ? 6.692 7.405 -12.412 1.00 91.44 91 GLY A N 1
ATOM 717 C CA . GLY A 1 91 ? 5.268 7.078 -12.471 1.00 91.44 91 GLY A CA 1
ATOM 718 C C . GLY A 1 91 ? 4.499 7.904 -13.511 1.00 91.44 91 GLY A C 1
ATOM 719 O O . GLY A 1 91 ? 3.274 7.971 -13.457 1.00 91.44 91 GLY A O 1
ATOM 720 N N . ASN A 1 92 ? 5.189 8.531 -14.473 1.00 92.25 92 ASN A N 1
ATOM 721 C CA . ASN A 1 92 ? 4.571 9.410 -15.462 1.00 92.25 92 ASN A CA 1
ATOM 722 C C . ASN A 1 92 ? 4.237 8.631 -16.745 1.00 92.25 92 ASN A C 1
ATOM 724 O O . ASN A 1 92 ? 5.085 8.438 -17.623 1.00 92.25 92 ASN A O 1
ATOM 728 N N . GLY A 1 93 ? 2.977 8.196 -16.851 1.00 92.31 93 GLY A N 1
ATOM 729 C CA . GLY A 1 93 ? 2.478 7.445 -18.004 1.00 92.31 93 GLY A CA 1
ATOM 730 C C . GLY A 1 93 ? 2.550 8.220 -19.324 1.00 92.31 93 GLY A C 1
ATOM 731 O O . GLY A 1 93 ? 2.979 7.660 -20.330 1.00 92.31 93 GLY A O 1
ATOM 732 N N . GLU A 1 94 ? 2.230 9.517 -19.333 1.00 93.19 94 GLU A N 1
ATOM 733 C CA . GLU A 1 94 ? 2.303 10.346 -20.548 1.00 93.19 94 GLU A CA 1
ATOM 734 C C . GLU A 1 94 ? 3.738 10.439 -21.077 1.00 93.19 94 GLU A C 1
ATOM 736 O O . GLU A 1 94 ? 4.005 10.203 -22.259 1.00 93.19 94 GLU A O 1
ATOM 741 N N . ALA A 1 95 ? 4.694 10.708 -20.186 1.00 90.75 95 ALA A N 1
ATOM 742 C CA . ALA A 1 95 ? 6.105 10.734 -20.541 1.00 90.75 95 ALA A CA 1
ATOM 743 C C . ALA A 1 95 ? 6.580 9.369 -21.059 1.00 90.75 95 ALA A C 1
ATOM 745 O O . ALA A 1 95 ? 7.357 9.319 -22.013 1.00 90.75 95 ALA A O 1
ATOM 746 N N . LEU A 1 96 ? 6.108 8.267 -20.467 1.00 92.50 96 LEU A N 1
ATOM 747 C CA . LEU A 1 96 ? 6.479 6.916 -20.881 1.00 92.50 96 LEU A CA 1
ATOM 748 C C . LEU A 1 96 ? 5.966 6.595 -22.292 1.00 92.50 96 LEU A C 1
ATOM 750 O O . LEU A 1 96 ? 6.742 6.083 -23.101 1.00 92.50 96 LEU A O 1
ATOM 754 N N . LEU A 1 97 ? 4.724 6.970 -22.623 1.00 91.94 97 LEU A N 1
ATOM 755 C CA . LEU A 1 97 ? 4.146 6.789 -23.964 1.00 91.94 97 LEU A CA 1
ATOM 756 C C . LEU A 1 97 ? 5.003 7.429 -25.061 1.00 91.94 97 LEU A C 1
ATOM 758 O O . LEU A 1 97 ? 5.231 6.828 -26.107 1.00 91.94 97 LEU A O 1
ATOM 762 N N . HIS A 1 98 ? 5.524 8.633 -24.822 1.00 89.25 98 HIS A N 1
ATOM 763 C CA . HIS A 1 98 ? 6.351 9.346 -25.801 1.00 89.25 98 HIS A CA 1
ATOM 764 C C . HIS A 1 98 ? 7.772 8.780 -25.957 1.00 89.25 98 HIS A C 1
ATOM 766 O O . HIS A 1 98 ? 8.524 9.228 -26.827 1.00 89.25 98 HIS A O 1
ATOM 772 N N . ARG A 1 99 ? 8.172 7.834 -25.100 1.00 87.56 99 ARG A N 1
ATOM 773 C CA . ARG A 1 99 ? 9.557 7.353 -24.964 1.00 87.56 99 ARG A CA 1
ATOM 774 C C . ARG A 1 99 ? 9.713 5.863 -25.259 1.00 87.56 99 ARG A C 1
ATOM 776 O O . ARG A 1 99 ? 10.833 5.360 -25.194 1.00 87.56 99 ARG A O 1
ATOM 783 N N . THR A 1 100 ? 8.630 5.151 -25.564 1.00 87.50 100 THR A N 1
ATOM 784 C CA . THR A 1 100 ? 8.667 3.707 -25.801 1.00 87.50 100 THR A CA 1
ATOM 785 C C . THR A 1 100 ? 7.806 3.290 -26.985 1.00 87.50 100 THR A C 1
ATOM 787 O O . THR A 1 100 ? 6.775 3.886 -27.277 1.00 87.50 100 THR A O 1
ATOM 790 N N . SER A 1 101 ? 8.240 2.231 -27.658 1.00 87.75 101 SER A N 1
ATOM 791 C CA . SER A 1 101 ? 7.444 1.471 -28.625 1.00 87.75 101 SER A CA 1
ATOM 792 C C . SER A 1 101 ? 7.206 0.031 -28.161 1.00 87.75 101 SER A C 1
ATOM 794 O O . SER A 1 101 ? 6.638 -0.765 -28.902 1.00 87.75 101 SER A O 1
ATOM 796 N N . ASP A 1 102 ? 7.706 -0.330 -26.977 1.00 90.50 102 ASP A N 1
ATOM 797 C CA . ASP A 1 102 ? 7.537 -1.655 -26.391 1.00 90.50 102 ASP A CA 1
ATOM 798 C C . ASP A 1 102 ? 6.115 -1.805 -25.838 1.00 90.50 102 ASP A C 1
ATOM 800 O O . ASP A 1 102 ? 5.662 -0.974 -25.050 1.00 90.50 102 ASP A O 1
ATOM 804 N N . THR A 1 103 ? 5.410 -2.860 -26.250 1.00 92.88 103 THR A N 1
ATOM 805 C CA . THR A 1 103 ? 3.993 -3.067 -25.916 1.00 92.88 103 THR A CA 1
ATOM 806 C C . THR A 1 103 ? 3.753 -3.200 -24.411 1.00 92.88 103 THR A C 1
ATOM 808 O O . THR A 1 103 ? 2.755 -2.677 -23.918 1.00 92.88 103 THR A O 1
ATOM 811 N N . ILE A 1 104 ? 4.669 -3.828 -23.665 1.00 93.00 104 ILE A N 1
ATOM 812 C CA . ILE A 1 104 ? 4.545 -3.985 -22.208 1.00 93.00 104 ILE A CA 1
ATOM 813 C C . ILE A 1 104 ? 4.711 -2.622 -21.530 1.00 93.00 104 ILE A C 1
ATOM 815 O O . ILE A 1 104 ? 3.915 -2.254 -20.665 1.00 93.00 104 ILE A O 1
ATOM 819 N N . LEU A 1 105 ? 5.699 -1.824 -21.944 1.00 92.75 105 LEU A N 1
ATOM 820 C CA . LEU A 1 105 ? 5.883 -0.472 -21.409 1.00 92.75 105 LEU A CA 1
ATOM 821 C C . LEU A 1 105 ? 4.730 0.471 -21.784 1.00 92.75 105 LEU A C 1
ATOM 823 O O . LEU A 1 105 ? 4.349 1.299 -20.960 1.00 92.75 105 LEU A O 1
ATOM 827 N N . LEU A 1 106 ? 4.134 0.324 -22.972 1.00 94.56 106 LEU A N 1
ATOM 828 C CA . LEU A 1 106 ? 2.916 1.053 -23.345 1.00 94.56 106 LEU A CA 1
ATOM 829 C C . LEU A 1 106 ? 1.732 0.656 -22.452 1.00 94.56 106 LEU A C 1
ATOM 831 O O . LEU A 1 106 ? 1.032 1.531 -21.946 1.00 94.56 106 LEU A O 1
ATOM 835 N N . ALA A 1 107 ? 1.534 -0.640 -22.190 1.00 95.75 107 ALA A N 1
ATOM 836 C CA . ALA A 1 107 ? 0.494 -1.102 -21.271 1.00 95.75 107 ALA A CA 1
ATOM 837 C C . ALA A 1 107 ? 0.693 -0.525 -19.857 1.00 95.75 107 ALA A C 1
ATOM 839 O O . ALA A 1 107 ? -0.250 -0.011 -19.258 1.00 95.75 107 ALA A O 1
ATOM 840 N N . ASN A 1 108 ? 1.930 -0.513 -19.351 1.00 95.50 108 ASN A N 1
ATOM 841 C CA . ASN A 1 108 ? 2.248 0.099 -18.058 1.00 95.50 108 ASN A CA 1
ATOM 842 C C . ASN A 1 108 ? 2.036 1.615 -18.048 1.00 95.50 108 ASN A C 1
ATOM 844 O O . ASN A 1 108 ? 1.576 2.152 -17.046 1.00 95.50 108 ASN A O 1
ATOM 848 N N . ALA A 1 109 ? 2.303 2.308 -19.154 1.00 96.25 109 ALA A N 1
ATOM 849 C CA . ALA A 1 109 ? 1.986 3.725 -19.277 1.00 96.25 109 ALA A CA 1
ATOM 850 C C . ALA A 1 109 ? 0.477 3.981 -19.131 1.00 96.25 109 ALA A C 1
ATOM 852 O O . ALA A 1 109 ? 0.069 4.882 -18.400 1.00 96.25 109 ALA A O 1
ATOM 853 N N . HIS A 1 110 ? -0.357 3.145 -19.757 1.00 96.88 110 HIS A N 1
ATOM 854 C CA . HIS A 1 110 ? -1.809 3.211 -19.598 1.00 96.88 110 HIS A CA 1
ATOM 855 C C . HIS A 1 110 ? -2.268 2.888 -18.174 1.00 96.88 110 HIS A C 1
ATOM 857 O O . HIS A 1 110 ? -3.144 3.586 -17.662 1.00 96.88 110 HIS A O 1
ATOM 863 N N . LEU A 1 111 ? -1.647 1.913 -17.504 1.00 96.12 111 LEU A N 1
ATOM 864 C CA . LEU A 1 111 ? -1.920 1.634 -16.091 1.00 96.12 111 LEU A CA 1
ATOM 865 C C . LEU A 1 111 ? -1.581 2.820 -15.182 1.00 96.12 111 LEU A C 1
ATOM 867 O O . LEU A 1 111 ? -2.376 3.153 -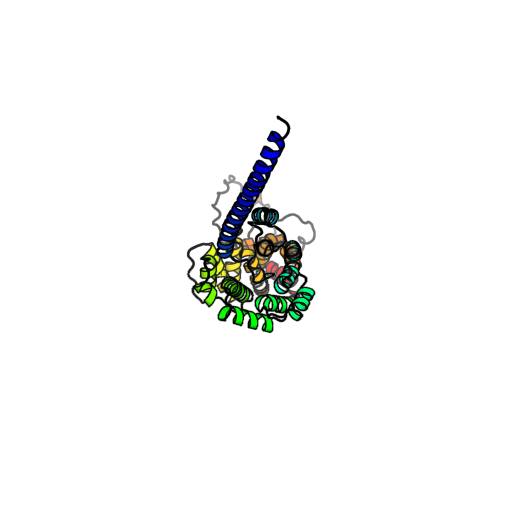14.306 1.00 96.12 111 LEU A O 1
ATOM 871 N N . LEU A 1 112 ? -0.445 3.489 -15.406 1.00 95.12 112 LEU A N 1
ATOM 872 C CA . LEU A 1 112 ? -0.051 4.687 -14.656 1.00 95.12 112 LEU A CA 1
ATOM 873 C C . LEU A 1 112 ? -1.055 5.839 -14.827 1.00 95.12 112 LEU A C 1
ATOM 875 O O . LEU A 1 112 ? -1.281 6.592 -13.888 1.00 95.12 112 LEU A O 1
ATOM 879 N N . MET A 1 113 ? -1.703 5.939 -15.990 1.00 95.00 113 MET A N 1
ATOM 880 C CA . MET A 1 113 ? -2.777 6.910 -16.253 1.00 95.00 113 MET A CA 1
ATOM 881 C C . MET A 1 113 ? -4.171 6.429 -15.803 1.00 95.00 113 MET A C 1
ATOM 883 O O . MET A 1 113 ? -5.162 7.115 -16.040 1.00 95.00 113 MET A O 1
ATOM 887 N N . GLY A 1 114 ? -4.285 5.238 -15.206 1.00 93.25 114 GLY A N 1
ATOM 888 C CA . GLY A 1 114 ? -5.561 4.658 -14.774 1.00 93.25 114 GLY A CA 1
ATOM 889 C C . GLY A 1 114 ? -6.428 4.071 -15.898 1.00 93.25 114 GLY A C 1
ATOM 890 O O . GLY A 1 114 ? -7.571 3.688 -15.654 1.00 93.25 114 GLY A O 1
ATOM 891 N N . ASN A 1 115 ? -5.913 3.951 -17.125 1.00 95.81 115 ASN A N 1
ATOM 892 C CA . ASN A 1 115 ? -6.636 3.362 -18.253 1.00 95.81 115 ASN A CA 1
ATOM 893 C C . ASN A 1 115 ? -6.418 1.841 -18.323 1.00 95.81 115 ASN A C 1
ATOM 895 O O . ASN A 1 115 ? -5.624 1.330 -19.114 1.00 95.81 115 ASN A O 1
ATOM 899 N N . ILE A 1 116 ? -7.148 1.114 -17.478 1.00 95.94 116 ILE A N 1
ATOM 900 C CA . ILE A 1 116 ? -7.019 -0.344 -17.335 1.00 95.94 116 ILE A CA 1
ATOM 901 C C . ILE A 1 116 ? -7.475 -1.084 -18.602 1.00 95.94 116 ILE A C 1
ATOM 903 O O . ILE A 1 116 ? -6.880 -2.093 -18.969 1.00 95.94 116 ILE A O 1
ATOM 907 N N . VAL A 1 117 ? -8.504 -0.579 -19.292 1.00 95.75 117 VAL A N 1
ATOM 908 C CA . VAL A 1 117 ? -9.065 -1.213 -20.499 1.00 95.75 117 VAL A CA 1
ATOM 909 C C . VAL A 1 117 ? -8.049 -1.221 -21.638 1.00 95.75 117 VAL A C 1
ATOM 911 O O . VAL A 1 117 ? -7.858 -2.248 -22.286 1.00 95.75 117 VAL A O 1
ATOM 914 N N . GLU A 1 118 ? -7.367 -0.098 -21.871 1.00 96.00 118 GLU A N 1
ATOM 915 C CA . GLU A 1 118 ? -6.357 -0.033 -22.929 1.00 96.00 118 GLU A CA 1
ATOM 916 C C . GLU A 1 118 ? -5.107 -0.840 -22.568 1.00 96.00 118 GLU A C 1
ATOM 918 O O . GLU A 1 118 ? -4.536 -1.497 -23.436 1.00 96.00 118 GLU A O 1
ATOM 923 N N . ALA A 1 119 ? -4.715 -0.862 -21.290 1.00 96.12 119 ALA A N 1
ATOM 924 C CA . ALA A 1 119 ? -3.626 -1.718 -20.829 1.00 96.12 119 ALA A CA 1
ATOM 925 C C . ALA A 1 119 ? -3.918 -3.208 -21.085 1.00 96.12 119 ALA A C 1
ATOM 927 O O . ALA A 1 119 ? -3.066 -3.911 -21.623 1.00 96.12 119 ALA A O 1
ATOM 928 N N . ASP A 1 120 ? -5.131 -3.672 -20.771 1.00 96.12 120 ASP A N 1
ATOM 929 C CA . ASP A 1 120 ? -5.581 -5.049 -21.025 1.00 96.12 120 ASP A CA 1
ATOM 930 C C . ASP A 1 120 ? -5.600 -5.372 -22.527 1.00 96.12 120 ASP A C 1
ATOM 932 O O . ASP A 1 120 ? -5.072 -6.396 -22.968 1.00 96.12 120 ASP A O 1
ATOM 936 N N . ARG A 1 121 ? -6.099 -4.440 -23.351 1.00 95.69 121 ARG A N 1
ATOM 937 C CA . ARG A 1 121 ? -6.079 -4.570 -24.815 1.00 95.69 121 ARG A CA 1
ATOM 938 C C . ARG A 1 121 ? -4.658 -4.723 -25.357 1.00 95.69 121 ARG A C 1
ATOM 940 O O . ARG A 1 121 ? -4.418 -5.591 -26.193 1.00 95.69 121 ARG A O 1
ATOM 947 N N . LEU A 1 122 ? -3.722 -3.895 -24.893 1.00 95.12 122 LEU A N 1
ATOM 948 C CA . LEU A 1 122 ? -2.317 -3.953 -25.302 1.00 95.12 122 LEU A CA 1
ATOM 949 C C . LEU A 1 122 ? -1.650 -5.255 -24.855 1.00 95.12 122 LEU A C 1
ATOM 951 O O . LEU A 1 122 ? -0.915 -5.855 -25.639 1.00 95.12 122 LEU A O 1
ATOM 955 N N . MET A 1 123 ? -1.949 -5.733 -23.646 1.00 94.69 123 MET A N 1
ATOM 956 C CA . MET A 1 123 ? -1.457 -7.028 -23.175 1.00 94.69 123 MET A CA 1
ATOM 957 C C . MET A 1 123 ? -1.984 -8.189 -24.024 1.00 94.69 123 MET A C 1
ATOM 959 O O . MET A 1 123 ? -1.212 -9.088 -24.349 1.00 94.69 123 MET A O 1
ATOM 963 N N . GLY A 1 124 ? -3.238 -8.133 -24.485 1.00 92.19 124 GLY A N 1
ATOM 964 C CA . GLY A 1 124 ? -3.797 -9.113 -25.424 1.00 92.19 124 GLY A CA 1
ATOM 965 C C . GLY A 1 124 ? -3.143 -9.120 -26.814 1.00 92.19 124 GLY A C 1
ATOM 966 O O . GLY A 1 124 ? -3.236 -10.117 -27.529 1.00 92.19 124 GLY A O 1
ATOM 967 N N . LEU A 1 125 ? -2.468 -8.032 -27.201 1.00 90.38 125 LEU A N 1
ATOM 968 C CA . LEU A 1 125 ? -1.731 -7.907 -28.466 1.00 90.38 125 LEU A CA 1
ATOM 969 C C . LEU A 1 125 ? -0.235 -8.229 -28.329 1.00 90.38 125 LEU A C 1
ATOM 971 O O . LEU A 1 125 ? 0.459 -8.355 -29.340 1.00 90.38 125 LEU A O 1
ATOM 975 N N . SER A 1 126 ? 0.279 -8.332 -27.103 1.00 89.69 126 SER A N 1
ATOM 976 C CA . SER A 1 126 ? 1.696 -8.575 -26.852 1.00 89.69 126 SER A CA 1
ATOM 977 C C . SER A 1 126 ? 2.097 -9.996 -27.257 1.00 89.69 126 SER A C 1
ATOM 979 O O . SER A 1 126 ? 1.452 -10.976 -26.888 1.00 89.69 126 SER A O 1
ATOM 981 N N . ALA A 1 127 ? 3.216 -10.127 -27.975 1.00 82.69 127 ALA A N 1
ATOM 982 C CA . ALA A 1 127 ? 3.801 -11.432 -28.296 1.00 82.69 127 ALA A CA 1
ATOM 983 C C . ALA A 1 127 ? 4.417 -12.115 -27.061 1.00 82.69 127 ALA A C 1
ATOM 985 O O . ALA A 1 127 ? 4.565 -13.338 -27.024 1.00 82.69 127 ALA A O 1
ATOM 986 N N . THR A 1 128 ? 4.795 -11.326 -26.054 1.00 87.12 128 THR A N 1
ATOM 987 C CA . THR A 1 128 ? 5.396 -11.788 -24.805 1.00 87.12 128 THR A CA 1
ATOM 988 C C . THR A 1 128 ? 4.431 -11.582 -23.651 1.00 87.12 128 THR A C 1
ATOM 990 O O . THR A 1 128 ? 3.869 -10.503 -23.460 1.00 87.12 128 THR A O 1
ATOM 993 N N . ARG A 1 129 ? 4.266 -12.632 -22.848 1.00 86.81 129 ARG A N 1
ATOM 994 C CA . ARG A 1 129 ? 3.419 -12.590 -21.663 1.00 86.81 129 ARG A CA 1
ATOM 995 C C . ARG A 1 129 ? 4.170 -11.931 -20.507 1.00 86.81 129 ARG A C 1
ATOM 997 O O . ARG A 1 129 ? 5.176 -12.480 -20.059 1.00 86.81 129 ARG A O 1
ATOM 1004 N N . ASP A 1 130 ? 3.671 -10.803 -20.007 1.00 93.56 130 ASP A N 1
ATOM 1005 C CA . ASP A 1 130 ? 4.214 -10.147 -18.815 1.00 93.56 130 ASP A CA 1
ATOM 1006 C C . ASP A 1 130 ? 3.265 -10.320 -17.627 1.00 93.56 130 ASP A C 1
ATOM 1008 O O . ASP A 1 130 ? 2.237 -9.654 -17.502 1.00 93.56 130 ASP A O 1
ATOM 1012 N N . LEU A 1 131 ? 3.630 -11.247 -16.739 1.00 95.31 131 LEU A N 1
ATOM 1013 C CA . LEU A 1 131 ? 2.816 -11.604 -15.575 1.00 95.31 131 LEU A CA 1
ATOM 1014 C C . LEU A 1 131 ? 2.665 -10.432 -14.596 1.00 95.31 131 LEU A C 1
ATOM 1016 O O . LEU A 1 131 ? 1.688 -10.387 -13.855 1.00 95.31 131 LEU A O 1
ATOM 1020 N N . ALA A 1 132 ? 3.630 -9.507 -14.567 1.00 95.81 132 ALA A N 1
ATOM 1021 C CA . ALA A 1 132 ? 3.626 -8.383 -13.642 1.00 95.81 132 ALA A CA 1
ATOM 1022 C C . ALA A 1 132 ? 2.527 -7.370 -13.988 1.00 95.81 132 ALA A C 1
ATOM 1024 O O . ALA A 1 132 ? 1.754 -6.960 -13.121 1.00 95.81 132 ALA A O 1
ATOM 1025 N N . THR A 1 133 ? 2.423 -7.033 -15.269 1.00 95.88 133 THR A N 1
ATOM 1026 C CA . THR A 1 133 ? 1.399 -6.144 -15.819 1.00 95.88 133 THR A CA 1
ATOM 1027 C C . THR A 1 133 ? 0.022 -6.802 -15.775 1.00 95.88 133 THR A C 1
ATOM 1029 O O . THR A 1 133 ? -0.937 -6.175 -15.326 1.00 95.88 133 THR A O 1
ATOM 1032 N N . GLU A 1 134 ? -0.077 -8.086 -16.148 1.00 96.38 134 GLU A N 1
ATOM 1033 C CA . GLU A 1 134 ? -1.330 -8.851 -16.048 1.00 96.38 134 GLU A CA 1
ATOM 1034 C C . GLU A 1 134 ? -1.865 -8.892 -14.612 1.00 96.38 134 GLU A C 1
ATOM 1036 O O . GLU A 1 134 ? -3.048 -8.639 -14.396 1.00 96.38 134 GLU A O 1
ATOM 1041 N N . ALA A 1 135 ? -1.012 -9.157 -13.614 1.00 97.06 135 ALA A N 1
ATOM 1042 C CA . ALA A 1 135 ? -1.441 -9.230 -12.217 1.00 97.06 135 ALA A CA 1
ATOM 1043 C C . ALA A 1 135 ? -2.130 -7.936 -11.757 1.00 97.06 135 ALA A C 1
ATOM 1045 O O . ALA A 1 135 ? -3.180 -7.993 -11.116 1.00 97.06 135 ALA A O 1
ATOM 1046 N N . ILE A 1 136 ? -1.578 -6.772 -12.121 1.00 96.88 136 ILE A N 1
ATOM 1047 C CA . ILE A 1 136 ? -2.182 -5.476 -11.794 1.00 96.88 136 ILE A CA 1
ATOM 1048 C C . ILE A 1 136 ? -3.505 -5.278 -12.531 1.00 96.88 136 ILE A C 1
ATOM 1050 O O . ILE A 1 136 ? -4.470 -4.845 -11.906 1.00 96.88 136 ILE A O 1
ATOM 1054 N N . ILE A 1 137 ? -3.579 -5.623 -13.819 1.00 96.44 137 ILE A N 1
ATOM 1055 C CA . ILE A 1 137 ? -4.822 -5.531 -14.598 1.00 96.44 137 ILE A CA 1
ATOM 1056 C C . ILE A 1 137 ? -5.929 -6.356 -13.933 1.00 96.44 137 ILE A C 1
ATOM 1058 O O . ILE A 1 137 ? -7.006 -5.822 -13.671 1.00 96.44 137 ILE A O 1
ATOM 1062 N N . HIS A 1 138 ? -5.656 -7.618 -13.587 1.00 96.19 138 HIS A N 1
ATOM 1063 C CA . HIS A 1 138 ? -6.631 -8.490 -12.930 1.00 96.19 138 HIS A CA 1
ATOM 1064 C C . HIS A 1 138 ? -7.106 -7.916 -11.590 1.00 96.19 138 HIS A C 1
ATOM 1066 O O . HIS A 1 138 ? -8.309 -7.832 -11.355 1.00 96.19 138 HIS A O 1
ATOM 1072 N N . ILE A 1 139 ? -6.187 -7.446 -10.740 1.00 94.94 139 ILE A N 1
ATOM 1073 C CA . ILE A 1 139 ? -6.529 -6.833 -9.445 1.00 94.94 139 ILE A CA 1
ATOM 1074 C C . ILE A 1 139 ? -7.398 -5.585 -9.637 1.00 94.94 139 ILE A C 1
ATOM 1076 O O . ILE A 1 139 ? -8.380 -5.396 -8.923 1.00 94.94 139 ILE A O 1
ATOM 1080 N N . ARG A 1 140 ? -7.066 -4.738 -10.616 1.00 93.50 140 ARG A N 1
ATOM 1081 C CA . ARG A 1 140 ? -7.799 -3.497 -10.910 1.00 93.50 140 ARG A CA 1
ATOM 1082 C C . ARG A 1 140 ? -9.170 -3.733 -11.545 1.00 93.50 140 ARG A C 1
ATOM 1084 O O . ARG A 1 140 ? -10.031 -2.872 -11.430 1.00 93.50 140 ARG A O 1
ATOM 1091 N N . GLN A 1 141 ? -9.374 -4.878 -12.188 1.00 94.25 141 GLN A N 1
ATOM 1092 C CA . GLN A 1 141 ? -10.667 -5.320 -12.717 1.00 94.25 141 GLN A CA 1
ATOM 1093 C C . GLN A 1 141 ? -11.447 -6.193 -11.719 1.00 94.25 141 GLN A C 1
ATOM 1095 O O . GLN A 1 141 ? -12.352 -6.918 -12.123 1.00 94.25 141 GLN A O 1
ATOM 1100 N N . GLU A 1 142 ? -11.072 -6.176 -10.435 1.00 93.50 142 GLU A N 1
ATOM 1101 C CA . GLU A 1 142 ? -11.721 -6.941 -9.358 1.00 93.50 142 GLU A CA 1
ATOM 1102 C C . GLU A 1 142 ? -11.622 -8.473 -9.514 1.00 93.50 142 GLU A C 1
ATOM 1104 O O . GLU A 1 142 ? -12.231 -9.237 -8.765 1.00 93.50 142 GLU A O 1
ATOM 1109 N N . ARG A 1 143 ? -10.765 -8.955 -10.421 1.00 94.81 143 ARG A N 1
ATOM 1110 C CA . ARG A 1 143 ? -10.450 -10.377 -10.627 1.00 94.81 143 ARG A CA 1
ATOM 1111 C C . ARG A 1 143 ? -9.351 -10.822 -9.661 1.00 94.81 143 ARG A C 1
ATOM 1113 O O . ARG A 1 143 ? -8.243 -11.185 -10.059 1.00 94.81 143 ARG A O 1
ATOM 1120 N N . MET A 1 144 ? -9.653 -10.753 -8.364 1.00 93.69 144 MET A N 1
ATOM 1121 C CA . MET A 1 144 ? -8.665 -10.918 -7.289 1.00 93.69 144 MET A CA 1
ATOM 1122 C C . MET A 1 144 ? -7.978 -12.286 -7.297 1.00 93.69 144 MET A C 1
ATOM 1124 O O . MET A 1 144 ? -6.762 -12.338 -7.134 1.00 93.69 144 MET A O 1
ATOM 1128 N N . ASP A 1 145 ? -8.707 -13.380 -7.526 1.00 94.81 145 ASP A N 1
ATOM 1129 C CA . ASP A 1 145 ? -8.132 -14.733 -7.505 1.00 94.81 145 ASP A CA 1
ATOM 1130 C C . ASP A 1 145 ? -7.083 -14.934 -8.614 1.00 94.81 145 ASP A C 1
ATOM 1132 O O . ASP A 1 145 ? -6.001 -15.473 -8.367 1.00 94.81 145 ASP A O 1
ATOM 1136 N N . GLU A 1 146 ? -7.369 -14.433 -9.821 1.00 96.00 146 GLU A N 1
ATOM 1137 C CA . GLU A 1 146 ? -6.443 -14.455 -10.962 1.00 96.00 146 GLU A CA 1
ATOM 1138 C C . GLU A 1 146 ? -5.196 -13.612 -10.668 1.00 96.00 146 GLU A C 1
ATOM 1140 O O . GLU A 1 146 ? -4.066 -14.069 -10.854 1.00 96.00 146 GLU A O 1
ATOM 1145 N N . GLY A 1 147 ? -5.397 -12.401 -10.139 1.00 95.50 147 GLY A N 1
ATOM 1146 C CA . GLY A 1 147 ? -4.313 -11.510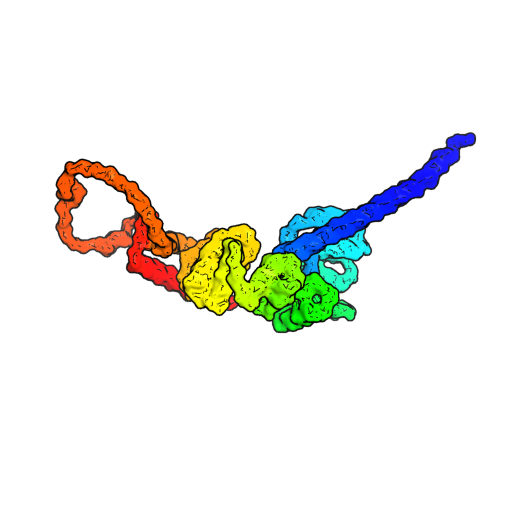 -9.740 1.00 95.50 147 GLY A CA 1
ATOM 1147 C C . GLY A 1 147 ? -3.407 -12.122 -8.669 1.00 95.50 147 GLY A C 1
ATOM 1148 O O . GLY A 1 147 ? -2.187 -12.137 -8.828 1.00 95.50 147 GLY A O 1
ATOM 1149 N N . ILE A 1 148 ? -3.989 -12.688 -7.607 1.00 96.25 148 ILE A N 1
ATOM 1150 C CA . ILE A 1 148 ? -3.252 -13.330 -6.508 1.00 96.25 148 ILE A CA 1
ATOM 1151 C C . ILE A 1 148 ? -2.426 -14.510 -7.028 1.00 96.25 148 ILE A C 1
ATOM 1153 O O . ILE A 1 148 ? -1.241 -14.603 -6.706 1.00 96.25 148 ILE A O 1
ATOM 1157 N N . ALA A 1 149 ? -2.999 -15.369 -7.875 1.00 96.31 149 ALA A N 1
ATOM 1158 C CA . ALA A 1 149 ? -2.279 -16.505 -8.449 1.00 96.31 149 ALA A CA 1
ATOM 1159 C C . ALA A 1 149 ? -1.049 -16.065 -9.268 1.00 96.31 149 ALA A C 1
ATOM 1161 O O . ALA A 1 149 ? 0.014 -16.693 -9.206 1.00 96.31 149 ALA A O 1
ATOM 1162 N N . LEU A 1 150 ? -1.160 -14.961 -10.014 1.00 96.94 150 LEU A N 1
ATOM 1163 C CA . LEU A 1 150 ? -0.031 -14.389 -10.748 1.00 96.94 150 LEU A CA 1
ATOM 1164 C C . LEU A 1 150 ? 1.030 -13.794 -9.817 1.00 96.94 150 LEU A C 1
ATOM 1166 O O . LEU A 1 150 ? 2.220 -14.019 -10.046 1.00 96.94 150 LEU A O 1
ATOM 1170 N N . LEU A 1 151 ? 0.629 -13.095 -8.751 1.00 97.12 151 LEU A N 1
ATOM 1171 C CA . LEU A 1 151 ? 1.566 -12.575 -7.751 1.00 97.12 151 LEU A CA 1
ATOM 1172 C C . LEU A 1 151 ? 2.348 -13.699 -7.061 1.00 97.12 151 LEU A C 1
ATOM 1174 O O . LEU A 1 151 ? 3.570 -13.609 -6.938 1.00 97.12 151 LEU A O 1
ATOM 1178 N N . GLU A 1 152 ? 1.684 -14.790 -6.673 1.00 95.94 152 GLU A N 1
ATOM 1179 C CA . GLU A 1 152 ? 2.353 -15.958 -6.091 1.00 95.94 152 GLU A CA 1
ATOM 1180 C C . GLU A 1 152 ? 3.399 -16.548 -7.041 1.00 95.94 152 GLU A C 1
ATOM 1182 O O . GLU A 1 152 ? 4.514 -16.891 -6.628 1.00 95.94 152 GLU A O 1
ATOM 1187 N N . LYS A 1 153 ? 3.054 -16.644 -8.330 1.00 96.19 153 LYS A N 1
ATOM 1188 C CA . LYS A 1 153 ? 3.972 -17.119 -9.363 1.00 96.19 153 LYS A CA 1
ATOM 1189 C C . LYS A 1 153 ? 5.170 -16.183 -9.517 1.00 96.19 153 LYS A C 1
ATOM 1191 O O . LYS A 1 153 ? 6.302 -16.664 -9.571 1.00 96.19 153 LYS A O 1
ATOM 1196 N N . LEU A 1 154 ? 4.944 -14.868 -9.539 1.00 96.75 154 LEU A N 1
ATOM 1197 C CA . LEU A 1 154 ? 6.005 -13.862 -9.625 1.00 96.75 154 LEU A CA 1
ATOM 1198 C C . LEU A 1 154 ? 6.986 -13.987 -8.462 1.00 96.75 154 LEU A C 1
ATOM 1200 O O . LEU A 1 154 ? 8.182 -14.113 -8.708 1.00 96.75 154 LEU A O 1
ATOM 1204 N N . ILE A 1 155 ? 6.498 -14.043 -7.221 1.00 95.56 155 ILE A N 1
ATOM 1205 C CA . ILE A 1 155 ? 7.347 -14.163 -6.025 1.00 95.56 155 ILE A CA 1
ATOM 1206 C C . ILE A 1 155 ? 8.247 -15.403 -6.105 1.00 95.56 155 ILE A C 1
ATOM 1208 O O . ILE A 1 155 ? 9.417 -15.340 -5.740 1.00 95.56 155 ILE A O 1
ATOM 1212 N N . ARG A 1 156 ? 7.738 -16.526 -6.625 1.00 92.62 156 ARG A N 1
ATOM 1213 C CA . ARG A 1 156 ? 8.495 -17.787 -6.702 1.00 92.62 156 ARG A CA 1
ATOM 1214 C C . ARG A 1 156 ? 9.442 -17.882 -7.900 1.00 92.62 156 ARG A C 1
ATOM 1216 O O . ARG A 1 156 ? 10.444 -18.581 -7.798 1.00 92.62 156 ARG A O 1
ATOM 1223 N N . GLN A 1 157 ? 9.100 -17.271 -9.036 1.00 91.25 157 GLN A N 1
ATOM 1224 C CA . GLN A 1 157 ? 9.705 -17.614 -10.335 1.00 91.25 157 GLN A CA 1
ATOM 1225 C C . GLN A 1 157 ? 10.224 -16.420 -11.149 1.00 91.25 157 GLN A C 1
ATOM 1227 O O . GLN A 1 157 ? 10.868 -16.638 -12.173 1.00 91.25 157 GLN A O 1
ATOM 1232 N N . SER A 1 158 ? 9.945 -15.173 -10.757 1.00 89.31 158 SER A N 1
ATOM 1233 C CA . SER A 1 158 ? 10.425 -14.008 -11.510 1.00 89.31 158 SER A CA 1
ATOM 1234 C C . SER A 1 158 ? 11.951 -13.902 -11.454 1.00 89.31 158 SER A C 1
ATOM 1236 O O . SER A 1 158 ? 12.560 -14.030 -10.397 1.00 89.31 158 SER A O 1
ATOM 1238 N N . ALA A 1 159 ? 12.572 -13.613 -12.599 1.00 88.31 159 ALA A N 1
ATOM 1239 C CA . ALA A 1 159 ? 14.001 -13.311 -12.675 1.00 88.31 159 ALA A CA 1
ATOM 1240 C C . ALA A 1 159 ? 14.338 -11.903 -12.146 1.00 88.31 159 ALA A C 1
ATOM 1242 O O . ALA A 1 159 ? 15.498 -11.601 -11.876 1.00 88.31 159 ALA A O 1
ATOM 1243 N N . ASN A 1 160 ? 13.334 -11.030 -12.024 1.00 90.12 160 ASN A N 1
ATOM 1244 C CA . ASN A 1 160 ? 13.503 -9.667 -11.543 1.00 90.12 160 ASN A CA 1
ATOM 1245 C C . ASN A 1 160 ? 13.157 -9.587 -10.049 1.00 90.12 160 ASN A C 1
ATOM 1247 O O . ASN A 1 160 ? 11.980 -9.653 -9.680 1.00 90.12 160 ASN A O 1
ATOM 1251 N N . ALA A 1 161 ? 14.188 -9.408 -9.219 1.00 88.44 161 ALA A N 1
ATOM 1252 C CA . ALA A 1 161 ? 14.075 -9.309 -7.765 1.00 88.44 161 ALA A CA 1
ATOM 1253 C C . ALA A 1 161 ? 13.207 -8.124 -7.303 1.00 88.44 161 ALA A C 1
ATOM 1255 O O . ALA A 1 161 ? 12.476 -8.258 -6.321 1.00 88.44 161 ALA A O 1
ATOM 1256 N N . ASP A 1 162 ? 13.213 -7.002 -8.031 1.00 87.88 162 ASP A N 1
ATOM 1257 C CA . ASP A 1 162 ? 12.384 -5.835 -7.698 1.00 87.88 162 ASP A CA 1
ATOM 1258 C C . ASP A 1 162 ? 10.900 -6.148 -7.877 1.00 87.88 162 ASP A C 1
ATOM 1260 O O . ASP A 1 162 ? 10.078 -5.829 -7.018 1.00 87.88 162 ASP A O 1
ATOM 1264 N N . VAL A 1 163 ? 10.563 -6.838 -8.971 1.00 93.00 163 VAL A N 1
ATOM 1265 C CA . VAL A 1 163 ? 9.193 -7.291 -9.235 1.00 93.00 163 VAL A CA 1
ATOM 1266 C C . VAL A 1 163 ? 8.769 -8.334 -8.202 1.00 93.00 163 VAL A C 1
ATOM 1268 O O . VAL A 1 163 ? 7.632 -8.291 -7.746 1.00 93.00 163 VAL A O 1
ATOM 1271 N N . GLN A 1 164 ? 9.661 -9.239 -7.778 1.00 93.31 164 GLN A N 1
ATOM 1272 C CA . GLN A 1 164 ? 9.357 -10.192 -6.698 1.00 93.31 164 GLN A CA 1
ATOM 1273 C C . GLN A 1 164 ? 9.044 -9.475 -5.387 1.00 93.31 164 GLN A C 1
ATOM 1275 O O . GLN A 1 164 ? 8.051 -9.792 -4.733 1.00 93.31 164 GLN A O 1
ATOM 1280 N N . LEU A 1 165 ? 9.873 -8.497 -5.016 1.00 90.69 165 LEU A N 1
ATOM 1281 C CA . LEU A 1 165 ? 9.688 -7.722 -3.799 1.00 90.69 165 LEU A CA 1
ATOM 1282 C C . LEU A 1 165 ? 8.376 -6.932 -3.847 1.00 90.69 165 LEU A C 1
ATOM 1284 O O . LEU A 1 165 ? 7.587 -7.006 -2.908 1.00 90.69 165 LEU A O 1
ATOM 1288 N N . ARG A 1 166 ? 8.092 -6.239 -4.955 1.00 91.50 166 ARG A N 1
ATOM 1289 C CA . ARG A 1 166 ? 6.838 -5.492 -5.141 1.00 91.50 166 ARG A CA 1
ATOM 1290 C C . ARG A 1 166 ? 5.611 -6.403 -5.207 1.00 91.50 166 ARG A C 1
ATOM 1292 O O . ARG A 1 166 ? 4.586 -6.062 -4.623 1.00 91.50 166 ARG A O 1
ATOM 1299 N N . ALA A 1 167 ? 5.715 -7.582 -5.817 1.00 94.69 167 ALA A N 1
ATOM 1300 C CA . ALA A 1 167 ? 4.648 -8.581 -5.791 1.00 94.69 167 ALA A CA 1
ATOM 1301 C C . ALA A 1 167 ? 4.379 -9.078 -4.361 1.00 94.69 167 ALA A C 1
ATOM 1303 O O . ALA A 1 167 ? 3.223 -9.166 -3.949 1.00 94.69 167 ALA A O 1
ATOM 1304 N N . ALA A 1 168 ? 5.431 -9.336 -3.576 1.00 93.88 168 ALA A N 1
ATOM 1305 C CA . ALA A 1 168 ? 5.304 -9.706 -2.169 1.00 93.88 168 ALA A CA 1
ATOM 1306 C C . ALA A 1 168 ? 4.686 -8.579 -1.331 1.00 93.88 168 ALA A C 1
ATOM 1308 O O . ALA A 1 168 ? 3.816 -8.857 -0.509 1.00 93.88 168 ALA A O 1
ATOM 1309 N N . ARG A 1 169 ? 5.070 -7.316 -1.571 1.00 91.06 169 ARG A N 1
ATOM 1310 C CA . ARG A 1 169 ? 4.446 -6.131 -0.954 1.00 91.06 169 ARG A CA 1
ATOM 1311 C C . ARG A 1 169 ? 2.956 -6.066 -1.278 1.00 91.06 169 ARG A C 1
ATOM 1313 O O . ARG A 1 169 ? 2.149 -5.951 -0.366 1.00 91.06 169 ARG A O 1
ATOM 1320 N N . LEU A 1 170 ? 2.575 -6.217 -2.546 1.00 92.62 170 LEU A N 1
ATOM 1321 C CA . LEU A 1 170 ? 1.168 -6.177 -2.940 1.00 92.62 170 LEU A CA 1
ATOM 1322 C C . LEU A 1 170 ? 0.362 -7.335 -2.335 1.00 92.62 170 LEU A C 1
ATOM 1324 O O . LEU A 1 170 ? -0.710 -7.104 -1.783 1.00 92.62 170 LEU A O 1
ATOM 1328 N N . MET A 1 171 ? 0.884 -8.566 -2.344 1.00 93.06 171 MET A N 1
ATOM 1329 C CA . MET A 1 171 ? 0.234 -9.687 -1.647 1.00 93.06 171 MET A CA 1
ATOM 1330 C C . MET A 1 171 ? 0.007 -9.404 -0.159 1.00 93.06 171 MET A C 1
ATOM 1332 O O . MET A 1 171 ? -1.001 -9.834 0.407 1.00 93.06 171 MET A O 1
ATOM 1336 N N . SER A 1 172 ? 0.940 -8.693 0.469 1.00 89.94 172 SER A N 1
ATOM 1337 C CA . SER A 1 172 ? 0.888 -8.360 1.886 1.00 89.94 172 SER A CA 1
ATOM 1338 C C . SER A 1 172 ? -0.158 -7.282 2.180 1.00 89.94 172 SER A C 1
ATOM 1340 O O . SER A 1 172 ? -0.959 -7.442 3.103 1.00 89.94 172 SER A O 1
ATOM 1342 N N . LEU A 1 173 ? -0.244 -6.254 1.328 1.00 87.44 173 LEU A N 1
ATOM 1343 C CA . LEU A 1 173 ? -1.288 -5.227 1.380 1.00 87.44 173 LEU A CA 1
ATOM 1344 C C . LEU A 1 173 ? -2.686 -5.823 1.203 1.00 87.44 173 LEU A C 1
ATOM 1346 O O . LEU A 1 173 ? -3.601 -5.466 1.939 1.00 87.44 173 LEU A O 1
ATOM 1350 N N . LEU A 1 174 ? -2.836 -6.795 0.301 1.00 88.25 174 LEU A N 1
ATOM 1351 C CA . LEU A 1 174 ? -4.094 -7.520 0.092 1.00 88.25 174 LEU A CA 1
ATOM 1352 C C . LEU A 1 174 ? -4.433 -8.500 1.234 1.00 88.25 174 LEU A C 1
ATOM 1354 O O . LEU A 1 174 ? -5.480 -9.147 1.201 1.00 88.25 174 LEU A O 1
ATOM 1358 N N . GLY A 1 175 ? -3.551 -8.660 2.228 1.00 85.12 175 GLY A N 1
ATOM 1359 C CA . GLY A 1 175 ? -3.730 -9.602 3.333 1.00 85.12 175 GLY A CA 1
ATOM 1360 C C . GLY A 1 175 ? -3.637 -11.074 2.913 1.00 85.12 175 GLY A C 1
ATOM 1361 O O . GLY A 1 175 ? -4.144 -11.942 3.619 1.00 85.12 175 GLY A O 1
ATOM 1362 N N . LYS A 1 176 ? -3.017 -11.369 1.763 1.00 87.25 176 LYS A N 1
ATOM 1363 C CA . LYS A 1 176 ? -2.968 -12.712 1.155 1.00 87.25 176 LYS A CA 1
ATOM 1364 C C . LYS A 1 176 ? -1.639 -13.437 1.346 1.00 87.25 176 LYS A C 1
ATOM 1366 O O . LYS A 1 176 ? -1.571 -14.634 1.099 1.00 87.25 176 LYS A O 1
ATOM 1371 N N . GLY A 1 177 ? -0.583 -12.752 1.789 1.00 89.00 177 GLY A N 1
ATOM 1372 C CA . GLY A 1 177 ? 0.701 -13.389 2.093 1.00 89.00 177 GLY A CA 1
ATOM 1373 C C . GLY A 1 177 ? 1.902 -12.512 1.764 1.00 89.00 177 GLY A C 1
ATOM 1374 O O . GLY A 1 177 ? 1.878 -11.310 1.985 1.00 89.00 177 GLY A O 1
ATOM 1375 N N . GLY A 1 178 ? 2.987 -13.119 1.281 1.00 88.38 178 GLY A N 1
ATOM 1376 C CA . GLY A 1 178 ? 4.225 -12.408 0.927 1.00 88.38 178 GLY A CA 1
ATOM 1377 C C . GLY A 1 178 ? 5.144 -12.074 2.111 1.00 88.38 178 GLY A C 1
ATOM 1378 O O . GLY A 1 178 ? 6.318 -11.779 1.898 1.00 88.38 178 GLY A O 1
ATOM 1379 N N . TRP A 1 179 ? 4.666 -12.200 3.354 1.00 92.38 179 TRP A N 1
ATOM 1380 C CA . TRP A 1 179 ? 5.416 -11.863 4.572 1.00 92.38 179 TRP A CA 1
ATOM 1381 C C . TRP A 1 179 ? 6.746 -12.614 4.697 1.00 92.38 179 TRP A C 1
ATOM 1383 O O . TRP A 1 179 ? 7.770 -11.998 4.972 1.00 92.38 179 TRP A O 1
ATOM 1393 N N . ASP A 1 180 ? 6.763 -13.919 4.420 1.00 92.62 180 ASP A N 1
ATOM 1394 C CA . ASP A 1 180 ? 7.985 -14.735 4.438 1.00 92.62 180 ASP A CA 1
ATOM 1395 C C . ASP A 1 180 ? 9.079 -14.198 3.515 1.00 92.62 180 ASP A C 1
ATOM 1397 O O . ASP A 1 180 ? 10.260 -14.185 3.872 1.00 92.62 180 ASP A O 1
ATOM 1401 N N . TYR A 1 181 ? 8.680 -13.772 2.316 1.00 93.00 181 TYR A N 1
ATOM 1402 C CA . TYR A 1 181 ? 9.599 -13.230 1.328 1.00 93.00 181 TYR A CA 1
ATOM 1403 C C . TYR A 1 181 ? 10.115 -11.865 1.783 1.00 93.00 181 TYR A C 1
ATOM 1405 O O . TYR A 1 181 ? 11.324 -11.648 1.810 1.00 93.00 181 TYR A O 1
ATOM 1413 N N . LEU A 1 182 ? 9.214 -10.978 2.223 1.00 92.12 182 LEU A N 1
ATOM 1414 C CA . LEU A 1 182 ? 9.564 -9.645 2.724 1.00 92.12 182 LEU A CA 1
ATOM 1415 C C . LEU A 1 182 ? 10.519 -9.713 3.918 1.00 92.12 182 LEU A C 1
ATOM 1417 O O . LEU A 1 182 ? 11.524 -9.009 3.932 1.00 92.12 182 LEU A O 1
ATOM 1421 N N . MET A 1 183 ? 10.258 -10.600 4.881 1.00 93.00 183 MET A N 1
ATOM 1422 C CA . MET A 1 183 ? 11.105 -10.782 6.062 1.00 93.00 183 MET A CA 1
ATOM 1423 C C . MET A 1 183 ? 12.548 -11.161 5.692 1.00 93.00 183 MET A C 1
ATOM 1425 O O . MET A 1 183 ? 13.484 -10.729 6.363 1.00 93.00 183 MET A O 1
ATOM 1429 N N . ARG A 1 184 ? 12.736 -11.966 4.637 1.00 91.12 184 ARG A N 1
ATOM 1430 C CA . ARG A 1 184 ? 14.051 -12.488 4.231 1.00 91.12 184 ARG A CA 1
ATOM 1431 C C . ARG A 1 184 ? 14.782 -11.596 3.232 1.00 91.12 184 ARG A C 1
ATOM 1433 O O . ARG A 1 184 ? 16.004 -11.536 3.285 1.00 91.12 184 ARG A O 1
ATOM 1440 N N . GLN A 1 185 ? 14.051 -10.971 2.311 1.00 92.06 185 GLN A N 1
ATOM 1441 C CA . GLN A 1 185 ? 14.623 -10.337 1.119 1.00 92.06 185 GLN A CA 1
ATOM 1442 C C . GLN A 1 185 ? 14.517 -8.808 1.118 1.00 92.06 185 GLN A C 1
ATOM 1444 O O . GLN A 1 185 ? 15.216 -8.169 0.337 1.00 92.06 185 GLN A O 1
ATOM 1449 N N . SER A 1 186 ? 13.665 -8.199 1.952 1.00 88.31 186 SER A N 1
ATOM 1450 C CA . SER A 1 186 ? 13.558 -6.736 1.973 1.00 88.31 186 SER A CA 1
ATOM 1451 C C . SER A 1 186 ? 14.808 -6.085 2.575 1.00 88.31 186 SER A C 1
ATOM 1453 O O . SER A 1 186 ? 15.288 -6.480 3.640 1.00 88.31 186 SER A O 1
ATOM 1455 N N . SER A 1 187 ? 15.297 -5.037 1.910 1.00 85.19 187 SER A N 1
ATOM 1456 C CA . SER A 1 187 ? 16.337 -4.140 2.422 1.00 85.19 187 SER A CA 1
ATOM 1457 C C . SER A 1 187 ? 15.814 -3.161 3.481 1.00 85.19 187 SER A C 1
ATOM 1459 O O . SER A 1 187 ? 16.607 -2.619 4.248 1.00 85.19 187 SER A O 1
ATOM 1461 N N . SER A 1 188 ? 14.496 -2.957 3.573 1.00 86.19 188 SER A N 1
ATOM 1462 C CA . SER A 1 188 ? 13.875 -2.071 4.557 1.00 86.19 188 SER A CA 1
ATOM 1463 C C . SER A 1 188 ? 13.719 -2.777 5.905 1.00 86.19 188 SER A C 1
ATOM 1465 O O . SER A 1 188 ? 13.044 -3.802 6.031 1.00 86.19 188 SER A O 1
ATOM 1467 N N . GLU A 1 189 ? 14.330 -2.221 6.954 1.00 87.19 189 GLU A N 1
ATOM 1468 C CA . GLU A 1 189 ? 14.174 -2.722 8.328 1.00 87.19 189 GLU A CA 1
ATOM 1469 C C . GLU A 1 189 ? 12.713 -2.694 8.779 1.00 87.19 189 GLU A C 1
ATOM 1471 O O . GLU A 1 189 ? 12.229 -3.655 9.379 1.00 87.19 189 GLU A O 1
ATOM 1476 N N . TRP A 1 190 ? 11.993 -1.631 8.415 1.00 87.50 190 TRP A N 1
ATOM 1477 C CA . TRP A 1 190 ? 10.585 -1.473 8.750 1.00 87.50 190 TRP A CA 1
ATOM 1478 C C . TRP A 1 190 ? 9.717 -2.559 8.105 1.00 87.50 190 TRP A C 1
ATOM 1480 O O . TRP A 1 190 ? 8.862 -3.146 8.765 1.00 87.50 190 TRP A O 1
ATOM 1490 N N . GLU A 1 191 ? 9.960 -2.900 6.837 1.00 89.00 191 GLU A N 1
ATOM 1491 C CA . GLU A 1 191 ? 9.227 -3.984 6.172 1.00 89.00 191 GLU A CA 1
ATOM 1492 C C . GLU A 1 191 ? 9.493 -5.344 6.798 1.00 89.00 191 GLU A C 1
ATOM 1494 O O . GLU A 1 191 ? 8.560 -6.126 6.995 1.00 89.00 191 GLU A O 1
ATOM 1499 N N . ARG A 1 192 ? 10.753 -5.620 7.147 1.00 90.75 192 ARG A N 1
ATOM 1500 C CA . ARG A 1 192 ? 11.109 -6.860 7.839 1.00 90.75 192 ARG A CA 1
ATOM 1501 C C . ARG A 1 192 ? 10.425 -6.943 9.199 1.00 90.75 192 ARG A C 1
ATOM 1503 O O . ARG A 1 192 ? 9.894 -8.000 9.532 1.00 90.75 192 ARG A O 1
ATOM 1510 N N . PHE A 1 193 ? 10.365 -5.840 9.944 1.00 91.94 193 PHE A N 1
ATOM 1511 C CA . PHE A 1 193 ? 9.621 -5.755 11.201 1.00 91.94 193 PHE A CA 1
ATOM 1512 C C . PHE A 1 193 ? 8.116 -6.012 11.006 1.00 91.94 193 PHE A C 1
ATOM 1514 O O . PHE A 1 193 ? 7.527 -6.832 11.718 1.00 91.94 193 PHE A O 1
ATOM 1521 N N . MET A 1 194 ? 7.488 -5.366 10.018 1.00 90.81 194 MET A N 1
ATOM 1522 C CA . MET A 1 194 ? 6.064 -5.558 9.727 1.00 90.81 194 MET A CA 1
ATOM 1523 C C . MET A 1 194 ? 5.752 -7.010 9.354 1.00 90.81 194 MET A C 1
ATOM 1525 O O . MET A 1 194 ? 4.777 -7.579 9.852 1.00 90.81 194 MET A O 1
ATOM 1529 N N . ALA A 1 195 ? 6.592 -7.616 8.513 1.00 91.62 195 ALA A N 1
ATOM 1530 C CA . ALA A 1 195 ? 6.471 -9.009 8.113 1.00 91.62 195 ALA A CA 1
ATOM 1531 C C . ALA A 1 195 ? 6.670 -9.967 9.294 1.00 91.62 195 ALA A C 1
ATOM 1533 O O . ALA A 1 195 ? 5.856 -10.866 9.490 1.00 91.62 195 ALA A O 1
ATOM 1534 N N . ALA A 1 196 ? 7.687 -9.741 10.130 1.00 92.00 196 ALA A N 1
ATOM 1535 C CA . ALA A 1 196 ? 7.924 -10.535 11.333 1.00 92.00 196 ALA A CA 1
ATOM 1536 C C . ALA A 1 196 ? 6.733 -10.466 12.303 1.00 92.00 196 ALA A C 1
ATOM 1538 O O . ALA A 1 196 ? 6.296 -11.498 12.811 1.00 92.00 196 ALA A O 1
ATOM 1539 N N . THR A 1 197 ? 6.150 -9.277 12.487 1.00 91.94 197 THR A N 1
ATOM 1540 C CA . THR A 1 197 ? 4.946 -9.079 13.310 1.00 91.94 197 THR A CA 1
ATOM 1541 C C . THR A 1 197 ? 3.765 -9.894 12.788 1.00 91.94 197 THR A C 1
ATOM 1543 O O . THR A 1 197 ? 3.090 -10.560 13.571 1.00 91.94 197 THR A O 1
ATOM 1546 N N . ARG A 1 198 ? 3.544 -9.898 11.465 1.00 89.75 198 ARG A N 1
ATOM 1547 C CA . ARG A 1 198 ? 2.490 -10.692 10.804 1.00 89.75 198 ARG A CA 1
ATOM 1548 C C . ARG A 1 198 ? 2.731 -12.200 10.872 1.00 89.75 198 ARG A C 1
ATOM 1550 O O . ARG A 1 198 ? 1.774 -12.963 10.867 1.00 89.75 198 ARG A O 1
ATOM 1557 N N . LEU A 1 199 ? 3.987 -12.625 10.975 1.00 88.81 199 LEU A N 1
ATOM 1558 C CA . LEU A 1 199 ? 4.377 -14.022 11.188 1.00 88.81 199 LEU A CA 1
ATOM 1559 C C . LEU A 1 199 ? 4.354 -14.433 12.674 1.00 88.81 199 LEU A C 1
ATOM 1561 O O . LEU A 1 199 ? 4.710 -15.560 13.008 1.00 88.81 199 LEU A O 1
ATOM 1565 N N . GLY A 1 200 ? 3.929 -13.536 13.571 1.00 86.81 200 GLY A N 1
ATOM 1566 C CA . GLY A 1 200 ? 3.746 -13.812 14.997 1.00 86.81 200 GLY A CA 1
ATOM 1567 C C . GLY A 1 200 ? 4.871 -13.315 15.908 1.00 86.81 200 GLY A C 1
ATOM 1568 O O . GLY A 1 200 ? 4.736 -13.406 17.129 1.00 86.81 200 GLY A O 1
ATOM 1569 N N . ASN A 1 201 ? 5.951 -12.736 15.373 1.00 88.12 201 ASN A N 1
ATOM 1570 C CA . ASN A 1 201 ? 6.995 -12.124 16.194 1.00 88.12 201 ASN A CA 1
ATOM 1571 C C . ASN A 1 201 ? 6.604 -10.698 16.613 1.00 88.12 201 ASN A C 1
ATOM 1573 O O . ASN A 1 201 ? 6.819 -9.735 15.883 1.00 88.12 201 ASN A O 1
ATOM 1577 N N . ARG A 1 202 ? 6.034 -10.563 17.812 1.00 83.62 202 ARG A N 1
ATOM 1578 C CA . ARG A 1 202 ? 5.443 -9.312 18.320 1.00 83.62 202 ARG A CA 1
ATOM 1579 C C . ARG A 1 202 ? 6.369 -8.495 19.225 1.00 83.62 202 ARG A C 1
ATOM 1581 O O . ARG A 1 202 ? 5.897 -7.762 20.094 1.00 83.62 202 ARG A O 1
ATOM 1588 N N . THR A 1 203 ? 7.681 -8.624 19.060 1.00 86.81 203 THR A N 1
ATOM 1589 C CA . THR A 1 203 ? 8.647 -7.802 19.797 1.00 86.81 203 THR A CA 1
ATOM 1590 C C . THR A 1 203 ? 8.659 -6.380 19.248 1.00 86.81 203 THR A C 1
ATOM 1592 O O . THR A 1 203 ? 8.959 -6.190 18.076 1.00 86.81 203 THR A O 1
ATOM 1595 N N . ALA A 1 204 ? 8.379 -5.392 20.095 1.00 88.38 204 ALA A N 1
ATOM 1596 C CA . ALA A 1 204 ? 8.463 -3.973 19.763 1.00 88.38 204 ALA A CA 1
ATOM 1597 C C . ALA A 1 204 ? 9.396 -3.260 20.746 1.00 88.38 204 ALA A C 1
ATOM 1599 O O . ALA A 1 204 ? 9.356 -3.519 21.949 1.00 88.38 204 ALA A O 1
ATOM 1600 N N . SER A 1 205 ? 10.231 -2.364 20.236 1.00 87.75 205 SER A N 1
ATOM 1601 C CA . SER A 1 205 ? 11.209 -1.577 20.992 1.00 87.75 205 SER A CA 1
ATOM 1602 C C . SER A 1 205 ? 10.955 -0.073 20.900 1.00 87.75 205 SER A C 1
ATOM 1604 O O . SER A 1 205 ? 11.345 0.665 21.803 1.00 87.75 205 SER A O 1
ATOM 1606 N N . THR A 1 206 ? 10.268 0.398 19.858 1.00 90.62 206 THR A N 1
ATOM 1607 C CA . THR A 1 206 ? 9.929 1.820 19.690 1.00 90.62 206 THR A CA 1
ATOM 1608 C C . THR A 1 206 ? 8.428 2.089 19.864 1.00 90.62 206 THR A C 1
ATOM 1610 O O . THR A 1 206 ? 7.612 1.197 19.624 1.00 90.62 206 THR A O 1
ATOM 1613 N N . PRO A 1 207 ? 8.004 3.322 20.219 1.00 90.75 207 PRO A N 1
ATOM 1614 C CA . PRO A 1 207 ? 6.580 3.679 20.275 1.00 90.75 207 PRO A CA 1
ATOM 1615 C C . PRO A 1 207 ? 5.833 3.404 18.961 1.00 90.75 207 PRO A C 1
ATOM 1617 O O . PRO A 1 207 ? 4.682 2.967 18.976 1.00 90.75 207 PRO A O 1
ATOM 1620 N N . ARG A 1 208 ? 6.519 3.596 17.827 1.00 91.12 208 ARG A N 1
ATOM 1621 C CA . ARG A 1 208 ? 6.014 3.306 16.481 1.00 91.12 208 ARG A CA 1
ATOM 1622 C C . ARG A 1 208 ? 5.736 1.813 16.291 1.00 91.12 208 ARG A C 1
ATOM 1624 O O . ARG A 1 208 ? 4.664 1.438 15.824 1.00 91.12 208 ARG A O 1
ATOM 1631 N N . GLU A 1 209 ? 6.676 0.960 16.689 1.00 91.88 209 GLU A N 1
ATOM 1632 C CA . GLU A 1 209 ? 6.522 -0.499 16.640 1.00 91.88 209 GLU A CA 1
ATOM 1633 C C . GLU A 1 209 ? 5.430 -0.983 17.597 1.00 91.88 209 GLU A C 1
ATOM 1635 O O . GLU A 1 209 ? 4.621 -1.829 17.226 1.00 91.88 209 GLU A O 1
ATOM 1640 N N . VAL A 1 210 ? 5.347 -0.410 18.803 1.00 93.38 210 VAL A N 1
ATOM 1641 C CA . VAL A 1 210 ? 4.298 -0.735 19.782 1.00 93.38 210 VAL A CA 1
ATOM 1642 C C . VAL A 1 210 ? 2.914 -0.408 19.220 1.00 93.38 210 VAL A C 1
ATOM 1644 O O . VAL A 1 210 ? 1.993 -1.217 19.353 1.00 93.38 210 VAL A O 1
ATOM 1647 N N . ALA A 1 211 ? 2.764 0.742 18.557 1.00 93.00 211 ALA A N 1
ATOM 1648 C CA . ALA A 1 211 ? 1.522 1.107 17.884 1.00 93.00 211 ALA A CA 1
ATOM 1649 C C . ALA A 1 211 ? 1.168 0.108 16.768 1.00 93.00 211 ALA A C 1
ATOM 1651 O O . ALA A 1 211 ? 0.025 -0.345 16.703 1.00 93.00 211 ALA A O 1
ATOM 1652 N N . TYR A 1 212 ? 2.144 -0.298 15.947 1.00 92.69 212 TYR A N 1
ATOM 1653 C CA . TYR A 1 212 ? 1.921 -1.271 14.873 1.00 92.69 212 TYR A CA 1
ATOM 1654 C C . TYR A 1 212 ? 1.551 -2.664 15.409 1.00 92.69 212 TYR A C 1
ATOM 1656 O O . TYR A 1 212 ? 0.581 -3.260 14.946 1.00 92.69 212 TYR A O 1
ATOM 1664 N N . VAL A 1 213 ? 2.250 -3.169 16.433 1.00 93.38 213 VAL A N 1
ATOM 1665 C CA . VAL A 1 213 ? 1.917 -4.448 17.090 1.00 93.38 213 VAL A CA 1
ATOM 1666 C C . VAL A 1 213 ? 0.521 -4.397 17.707 1.00 93.38 213 VAL A C 1
ATOM 1668 O O . VAL A 1 213 ? -0.245 -5.352 17.574 1.00 93.38 213 VAL A O 1
ATOM 1671 N N . SER A 1 214 ? 0.162 -3.283 18.355 1.00 93.19 214 SER A N 1
ATOM 1672 C CA . SER A 1 214 ? -1.181 -3.106 18.917 1.00 93.19 214 SER A CA 1
ATOM 1673 C C . SER A 1 214 ? -2.252 -3.112 17.828 1.00 93.19 214 SER A C 1
ATOM 1675 O O . SER A 1 214 ? -3.297 -3.728 18.025 1.00 93.19 214 SER A O 1
ATOM 1677 N N . TYR A 1 215 ? -1.991 -2.467 16.689 1.00 93.75 215 TYR A N 1
ATOM 1678 C CA . TYR A 1 215 ? -2.861 -2.501 15.514 1.00 93.75 215 TYR A CA 1
ATOM 1679 C C . TYR A 1 215 ? -3.044 -3.926 14.981 1.00 93.75 215 TYR A C 1
ATOM 1681 O O . TYR A 1 215 ? -4.176 -4.398 14.892 1.00 93.75 215 TYR A O 1
ATOM 1689 N N . VAL A 1 216 ? -1.956 -4.651 14.703 1.00 92.25 216 VAL A N 1
ATOM 1690 C CA . VAL A 1 216 ? -2.029 -6.036 14.203 1.00 92.25 216 VAL A CA 1
ATOM 1691 C C . VAL A 1 216 ? -2.789 -6.930 15.186 1.00 92.25 216 VAL A C 1
ATOM 1693 O O . VAL A 1 216 ? -3.659 -7.699 14.785 1.00 92.25 216 VAL A O 1
ATOM 1696 N N . SER A 1 217 ? -2.534 -6.775 16.488 1.00 91.44 217 SER A N 1
ATOM 1697 C CA . SER A 1 217 ? -3.235 -7.544 17.516 1.00 91.44 217 SER A CA 1
ATOM 1698 C C . SER A 1 217 ? -4.731 -7.235 17.607 1.00 91.44 217 SER A C 1
ATOM 1700 O O . SER A 1 217 ? -5.481 -8.120 18.021 1.00 91.44 217 SER A O 1
ATOM 1702 N N . ALA A 1 218 ? -5.154 -6.008 17.293 1.00 91.69 218 ALA A N 1
ATOM 1703 C CA . ALA A 1 218 ? -6.563 -5.629 17.251 1.00 91.69 218 ALA A CA 1
ATOM 1704 C C . ALA A 1 218 ? -7.255 -6.173 15.992 1.00 91.69 218 ALA A C 1
ATOM 1706 O O . ALA A 1 218 ? -8.397 -6.604 16.079 1.00 91.69 218 ALA A O 1
ATOM 1707 N N . MET A 1 219 ? -6.556 -6.231 14.853 1.00 91.25 219 MET A N 1
ATOM 1708 C CA . MET A 1 219 ? -7.097 -6.815 13.618 1.00 91.25 219 MET A CA 1
ATOM 1709 C C . MET A 1 219 ? -7.300 -8.334 13.715 1.00 91.25 219 MET A C 1
ATOM 1711 O O . MET A 1 219 ? -8.264 -8.862 13.175 1.00 91.25 219 MET A O 1
ATOM 1715 N N . GLU A 1 220 ? -6.397 -9.057 14.383 1.00 89.88 220 GLU A N 1
ATOM 1716 C CA . GLU A 1 220 ? -6.500 -10.522 14.503 1.00 89.88 220 GLU A CA 1
ATOM 1717 C C . GLU A 1 220 ? -7.539 -10.981 15.531 1.00 89.88 220 GLU A C 1
ATOM 1719 O O . GLU A 1 220 ? -8.147 -12.038 15.386 1.00 89.88 220 GLU A O 1
ATOM 1724 N N . GLN A 1 221 ? -7.705 -10.213 16.605 1.00 89.25 221 GLN A N 1
ATOM 1725 C CA . GLN A 1 221 ? -8.607 -10.524 17.709 1.00 89.25 221 GLN A CA 1
ATOM 1726 C C . GLN A 1 221 ? -9.280 -9.220 18.142 1.00 89.25 221 GLN A C 1
ATOM 1728 O O . GLN A 1 221 ? -8.828 -8.600 19.112 1.00 89.25 221 GLN A O 1
ATOM 1733 N N . PRO A 1 222 ? -10.300 -8.769 17.392 1.00 88.19 222 PRO A N 1
ATOM 1734 C CA . PRO A 1 222 ? -10.976 -7.519 17.683 1.00 88.19 222 PRO A CA 1
ATOM 1735 C C . PRO A 1 222 ? -11.768 -7.644 18.983 1.00 88.19 222 PRO A C 1
ATOM 1737 O O . PRO A 1 222 ? -12.599 -8.534 19.148 1.00 88.19 222 PRO A O 1
ATOM 1740 N N . ASP A 1 223 ? -11.480 -6.740 19.912 1.00 91.50 223 ASP A N 1
ATOM 1741 C CA . ASP A 1 223 ? -12.286 -6.476 21.100 1.00 91.50 223 ASP A CA 1
ATOM 1742 C C . ASP A 1 223 ? -12.243 -4.969 21.405 1.00 91.50 223 ASP A C 1
ATOM 1744 O O . ASP A 1 223 ? -11.353 -4.249 20.925 1.00 91.50 223 ASP A O 1
ATOM 1748 N N . SER A 1 224 ? -13.207 -4.473 22.182 1.00 89.12 224 SER A N 1
ATOM 1749 C CA . SER A 1 224 ? -13.282 -3.052 22.545 1.00 89.12 224 SER A CA 1
ATOM 1750 C C . SER A 1 224 ? -11.991 -2.502 23.168 1.00 89.12 224 SER A C 1
ATOM 1752 O O . SER A 1 224 ? -11.587 -1.387 22.838 1.00 89.12 224 SER A O 1
ATOM 1754 N N . LEU A 1 225 ? -11.290 -3.267 24.015 1.00 91.56 225 LEU A N 1
ATOM 1755 C CA . LEU A 1 225 ? -10.076 -2.820 24.708 1.00 91.56 225 LEU A CA 1
ATOM 1756 C C . LEU A 1 225 ? -8.896 -2.661 23.737 1.00 91.56 225 LEU A C 1
ATOM 1758 O O . LEU A 1 225 ? -8.212 -1.635 23.741 1.00 91.56 225 LEU A O 1
ATOM 1762 N N . ARG A 1 226 ? -8.642 -3.672 22.907 1.00 91.62 226 ARG A N 1
ATOM 1763 C CA . ARG A 1 226 ? -7.548 -3.712 21.932 1.00 91.62 226 ARG A CA 1
ATOM 1764 C C . ARG A 1 226 ? -7.782 -2.720 20.815 1.00 91.62 226 ARG A C 1
ATOM 1766 O O . ARG A 1 226 ? -6.850 -2.003 20.466 1.00 91.62 226 ARG A O 1
ATOM 1773 N N . THR A 1 227 ? -9.008 -2.635 20.306 1.00 92.56 227 THR A N 1
ATOM 1774 C CA . THR A 1 227 ? -9.379 -1.682 19.253 1.00 92.56 227 THR A CA 1
ATOM 1775 C C . THR A 1 227 ? -9.217 -0.252 19.755 1.00 92.56 227 THR A C 1
ATOM 1777 O O . THR A 1 227 ? -8.574 0.566 19.094 1.00 92.56 227 THR A O 1
ATOM 1780 N N . LYS A 1 228 ? -9.690 0.037 20.975 1.00 93.31 228 LYS A N 1
ATOM 1781 C CA . LYS A 1 228 ? -9.490 1.333 21.630 1.00 93.31 228 LYS A CA 1
ATOM 1782 C C . LYS A 1 228 ? -8.011 1.661 21.817 1.00 93.31 228 LYS A C 1
ATOM 1784 O O . LYS A 1 228 ? -7.557 2.721 21.390 1.00 93.31 228 LYS A O 1
ATOM 1789 N N . LYS A 1 229 ? -7.235 0.741 22.398 1.00 93.19 229 LYS A N 1
ATOM 1790 C CA . LYS A 1 229 ? -5.795 0.928 22.629 1.00 93.19 229 LYS A CA 1
ATOM 1791 C C . LYS A 1 229 ? -5.024 1.130 21.324 1.00 93.19 229 LYS A C 1
ATOM 1793 O O . LYS A 1 229 ? -4.212 2.047 21.243 1.00 93.19 229 LYS A O 1
ATOM 1798 N N . ALA A 1 230 ? -5.289 0.312 20.307 1.00 94.25 230 ALA A N 1
ATOM 1799 C CA . ALA A 1 230 ? -4.671 0.438 18.993 1.00 94.25 230 ALA A CA 1
ATOM 1800 C C . ALA A 1 230 ? -4.981 1.804 18.380 1.00 94.25 230 ALA A C 1
ATOM 1802 O O . ALA A 1 230 ? -4.061 2.517 18.000 1.00 94.25 230 ALA A O 1
ATOM 1803 N N . THR A 1 231 ? -6.250 2.216 18.379 1.00 94.50 231 THR A N 1
ATOM 1804 C CA . THR A 1 231 ? -6.663 3.514 17.830 1.00 94.50 231 THR A CA 1
ATOM 1805 C C . THR A 1 231 ? -5.963 4.674 18.536 1.00 94.50 231 THR A C 1
ATOM 1807 O O . THR A 1 231 ? -5.420 5.560 17.883 1.00 94.50 231 THR A O 1
ATOM 1810 N N . GLN A 1 232 ? -5.895 4.652 19.869 1.00 93.44 232 GLN A N 1
ATOM 1811 C CA . GLN A 1 232 ? -5.206 5.687 20.644 1.00 93.44 232 GLN A CA 1
ATOM 1812 C C . GLN A 1 232 ? -3.703 5.742 20.348 1.00 93.44 232 GLN A C 1
ATOM 1814 O O . GLN A 1 232 ? -3.153 6.828 20.169 1.00 93.44 232 GLN A O 1
ATOM 1819 N N . LEU A 1 233 ? -3.041 4.584 20.263 1.00 93.62 233 LEU A N 1
ATOM 1820 C CA . LEU A 1 233 ? -1.620 4.514 19.929 1.00 93.62 233 LEU A CA 1
ATOM 1821 C C . LEU A 1 233 ? -1.345 4.991 18.500 1.00 93.62 233 LEU A C 1
ATOM 1823 O O . LEU A 1 233 ? -0.359 5.686 18.290 1.00 93.62 233 LEU A O 1
ATOM 1827 N N . LEU A 1 234 ? -2.215 4.677 17.538 1.00 93.75 234 LEU A N 1
ATOM 1828 C CA . LEU A 1 234 ? -2.105 5.149 16.155 1.00 93.75 234 LEU A CA 1
ATOM 1829 C C . LEU A 1 234 ? -2.285 6.662 16.045 1.00 93.75 234 LEU A C 1
ATOM 1831 O O . LEU A 1 234 ? -1.501 7.324 15.370 1.00 93.75 234 LEU A O 1
ATOM 1835 N N . LEU A 1 235 ? -3.284 7.221 16.731 1.00 91.50 235 LEU A N 1
ATOM 1836 C CA . LEU A 1 235 ? -3.510 8.668 16.774 1.00 91.50 235 LEU A CA 1
ATOM 1837 C C . LEU A 1 235 ? -2.299 9.417 17.353 1.00 91.50 235 LEU A C 1
ATOM 1839 O O . LEU A 1 235 ? -2.014 10.532 16.931 1.00 91.50 235 LEU A O 1
ATOM 1843 N N . ALA A 1 236 ? -1.533 8.781 18.244 1.00 91.25 236 ALA A N 1
ATOM 1844 C CA . ALA A 1 236 ? -0.289 9.325 18.782 1.00 91.25 236 ALA A CA 1
ATOM 1845 C C . ALA A 1 236 ? 0.924 9.241 17.821 1.00 91.25 236 ALA A C 1
ATOM 1847 O O . ALA A 1 236 ? 2.011 9.668 18.204 1.00 91.25 236 ALA A O 1
ATOM 1848 N N . GLN A 1 237 ? 0.777 8.703 16.599 1.00 90.81 237 GLN A N 1
ATOM 1849 C CA . GLN A 1 237 ? 1.851 8.568 15.595 1.00 90.81 237 GLN A CA 1
ATOM 1850 C C . GLN A 1 237 ? 1.592 9.402 14.318 1.00 90.81 237 GLN A C 1
ATOM 1852 O O . GLN A 1 237 ? 1.545 8.835 13.224 1.00 90.81 237 GLN A O 1
ATOM 1857 N N . PRO A 1 238 ? 1.430 10.738 14.396 1.00 84.25 238 PRO A N 1
ATOM 1858 C CA . PRO A 1 238 ? 0.961 11.559 13.269 1.00 84.25 238 PRO A CA 1
ATOM 1859 C C . PRO A 1 238 ? 1.883 11.542 12.040 1.00 84.25 238 PRO A C 1
ATOM 1861 O O . PRO A 1 238 ? 1.416 11.752 10.927 1.00 84.25 238 PRO A O 1
ATOM 1864 N N . THR A 1 239 ? 3.176 11.269 12.220 1.00 83.69 239 THR A N 1
ATOM 1865 C CA . THR A 1 239 ? 4.177 11.257 11.141 1.00 83.69 239 THR A CA 1
ATOM 1866 C C . THR A 1 239 ? 4.362 9.891 10.482 1.00 83.69 239 THR A C 1
ATOM 1868 O O . THR A 1 239 ? 5.122 9.778 9.523 1.00 83.69 239 THR A O 1
ATOM 1871 N N . ALA A 1 240 ? 3.712 8.836 10.982 1.00 83.56 240 ALA A N 1
ATOM 1872 C CA . ALA A 1 240 ? 3.878 7.502 10.423 1.00 83.56 240 ALA A CA 1
ATOM 1873 C C . ALA A 1 240 ? 3.072 7.360 9.113 1.00 83.56 240 ALA A C 1
ATOM 1875 O O . ALA A 1 240 ? 1.844 7.469 9.155 1.00 83.56 240 ALA A O 1
ATOM 1876 N N . PRO A 1 241 ? 3.708 7.034 7.968 1.00 79.75 241 PRO A N 1
ATOM 1877 C CA . PRO A 1 241 ? 3.023 6.966 6.668 1.00 79.75 241 PRO A CA 1
ATOM 1878 C C . PRO A 1 241 ? 1.934 5.884 6.625 1.00 79.75 241 PRO A C 1
ATOM 1880 O O . PRO A 1 241 ? 0.932 6.006 5.932 1.00 79.75 241 PRO A O 1
ATOM 1883 N N . TRP A 1 242 ? 2.090 4.838 7.434 1.00 83.19 242 TRP A N 1
ATOM 1884 C CA . TRP A 1 242 ? 1.151 3.725 7.550 1.00 83.19 242 TRP A CA 1
ATOM 1885 C C . TRP A 1 242 ? -0.022 3.992 8.504 1.00 83.19 242 TRP A C 1
ATOM 1887 O O . TRP A 1 242 ? -0.962 3.196 8.545 1.00 83.19 242 TRP A O 1
ATOM 1897 N N . ARG A 1 243 ? 0.012 5.091 9.280 1.00 88.75 243 ARG A N 1
ATOM 1898 C CA . ARG A 1 243 ? -1.016 5.417 10.286 1.00 88.75 243 ARG A CA 1
ATOM 1899 C C . ARG A 1 243 ? -2.395 5.481 9.650 1.00 88.75 243 ARG A C 1
ATOM 1901 O O . ARG A 1 243 ? -3.330 4.879 10.166 1.00 88.75 243 ARG A O 1
ATOM 1908 N N . GLN A 1 244 ? -2.514 6.225 8.553 1.00 86.25 244 GLN A N 1
ATOM 1909 C CA . GLN A 1 244 ? -3.790 6.451 7.883 1.00 86.25 244 GLN A CA 1
ATOM 1910 C C . GLN A 1 244 ? -4.401 5.131 7.418 1.00 86.25 244 GLN A C 1
ATOM 1912 O O . GLN A 1 244 ? -5.555 4.854 7.728 1.00 86.25 244 GLN A O 1
ATOM 1917 N N . TYR A 1 245 ? -3.603 4.281 6.771 1.00 85.12 245 TYR A N 1
ATOM 1918 C CA . TYR A 1 245 ? -4.037 2.947 6.371 1.00 85.12 245 TYR A CA 1
ATOM 1919 C C . TYR A 1 245 ? -4.491 2.101 7.570 1.00 85.12 245 TYR A C 1
ATOM 1921 O O . TYR A 1 245 ? -5.583 1.541 7.551 1.00 85.12 245 TYR A O 1
ATOM 1929 N N . ALA A 1 246 ? -3.699 2.044 8.645 1.00 89.25 246 ALA A N 1
ATOM 1930 C CA . ALA A 1 246 ? -4.046 1.272 9.839 1.00 89.25 246 ALA A CA 1
ATOM 1931 C C . ALA A 1 246 ? -5.333 1.773 10.519 1.00 89.25 246 ALA A C 1
ATOM 1933 O O . ALA A 1 246 ? -6.159 0.967 10.942 1.00 89.25 246 ALA A O 1
ATOM 1934 N N . LEU A 1 247 ? -5.527 3.094 10.593 1.00 90.44 247 LEU A N 1
ATOM 1935 C CA . LEU A 1 247 ? -6.758 3.691 11.110 1.00 90.44 247 LEU A CA 1
ATOM 1936 C C . LEU A 1 247 ? -7.958 3.326 10.236 1.00 90.44 247 LEU A C 1
ATOM 1938 O O . LEU A 1 247 ? -8.968 2.902 10.786 1.00 90.44 247 LEU A O 1
ATOM 1942 N N . LEU A 1 248 ? -7.830 3.412 8.907 1.00 86.88 248 LEU A N 1
ATOM 1943 C CA . LEU A 1 248 ? -8.885 3.029 7.963 1.00 86.88 248 LEU A CA 1
ATOM 1944 C C . LEU A 1 248 ? -9.317 1.569 8.142 1.00 86.88 248 LEU A C 1
ATOM 1946 O O . LEU A 1 248 ? -10.510 1.285 8.200 1.00 86.88 248 LEU A O 1
ATOM 1950 N N . GLN A 1 249 ? -8.355 0.657 8.291 1.00 87.50 249 GLN A N 1
ATOM 1951 C CA . GLN A 1 249 ? -8.626 -0.767 8.507 1.00 87.50 249 GLN A CA 1
ATOM 1952 C C . GLN A 1 249 ? -9.300 -1.049 9.859 1.00 87.50 249 GLN A C 1
ATOM 1954 O O . GLN A 1 249 ? -10.050 -2.013 9.982 1.00 87.50 249 GLN A O 1
ATOM 1959 N N . LEU A 1 250 ? -9.079 -0.206 10.874 1.00 90.12 250 LEU A N 1
ATOM 1960 C CA . LEU A 1 250 ? -9.735 -0.341 12.176 1.00 90.12 250 LEU A CA 1
ATOM 1961 C C . LEU A 1 250 ? -11.159 0.222 12.211 1.00 90.12 250 LEU A C 1
ATOM 1963 O O . LEU A 1 250 ? -11.904 -0.145 13.118 1.00 90.12 250 LEU A O 1
ATOM 1967 N N . ILE A 1 251 ? -11.567 1.075 11.263 1.00 89.56 251 ILE A N 1
ATOM 1968 C CA . ILE A 1 251 ? -12.894 1.721 11.272 1.00 89.56 251 ILE A CA 1
ATOM 1969 C C . ILE A 1 251 ? -14.039 0.715 11.450 1.00 89.56 251 ILE A C 1
ATOM 1971 O O . ILE A 1 251 ? -14.861 0.941 12.342 1.00 89.56 251 ILE A O 1
ATOM 1975 N N . PRO A 1 252 ? -14.115 -0.399 10.691 1.00 89.12 252 PRO A N 1
ATOM 1976 C CA . PRO A 1 252 ? -15.202 -1.361 10.857 1.00 89.12 252 PRO A CA 1
ATOM 1977 C C . PRO A 1 252 ? -15.275 -1.918 12.283 1.00 89.12 252 PRO A C 1
ATOM 1979 O O . PRO A 1 252 ? -16.364 -2.069 12.834 1.00 89.12 252 PRO A O 1
ATOM 1982 N N . HIS A 1 253 ? -14.122 -2.152 12.915 1.00 90.88 253 HIS A N 1
ATOM 1983 C CA . HIS A 1 253 ? -14.035 -2.635 14.293 1.00 90.88 253 HIS A CA 1
ATOM 1984 C C . HIS A 1 253 ? -14.408 -1.553 15.311 1.00 90.88 253 HIS A C 1
ATOM 1986 O O . HIS A 1 253 ? -15.141 -1.832 16.254 1.00 90.88 253 HIS A O 1
ATOM 1992 N N . ILE A 1 254 ? -13.977 -0.305 15.105 1.00 91.06 254 ILE A N 1
ATOM 1993 C CA . ILE A 1 254 ? -14.365 0.843 15.941 1.00 91.06 254 ILE A CA 1
ATOM 1994 C C . ILE A 1 254 ? -15.893 1.006 15.941 1.00 91.06 254 ILE A C 1
ATOM 1996 O O . ILE A 1 254 ? -16.489 1.226 16.996 1.00 91.06 254 ILE A O 1
ATOM 2000 N N . ILE A 1 255 ? -16.532 0.863 14.775 1.00 88.62 255 ILE A N 1
ATOM 2001 C CA . ILE A 1 255 ? -17.991 0.953 14.625 1.00 88.62 255 ILE A CA 1
ATOM 2002 C C . ILE A 1 255 ? -18.684 -0.248 15.277 1.00 88.62 255 ILE A C 1
ATOM 2004 O O . ILE A 1 255 ? -19.629 -0.057 16.045 1.00 88.62 255 ILE A O 1
ATOM 2008 N N . ALA A 1 256 ? -18.216 -1.472 15.009 1.00 88.62 256 ALA A N 1
ATOM 2009 C CA . ALA A 1 256 ? -18.789 -2.695 15.574 1.00 88.62 256 ALA A CA 1
ATOM 2010 C C . ALA A 1 256 ? -18.754 -2.691 17.113 1.00 88.62 256 ALA A C 1
ATOM 2012 O O . ALA A 1 256 ? -19.752 -3.008 17.761 1.00 88.62 256 ALA A O 1
ATOM 2013 N N . GLU A 1 257 ? -17.639 -2.235 17.688 1.00 89.31 257 GLU A N 1
ATOM 2014 C CA . GLU A 1 257 ? -17.433 -2.099 19.133 1.00 89.31 257 GLU A CA 1
ATOM 2015 C C . GLU A 1 257 ? -18.025 -0.800 19.712 1.00 89.31 257 GLU A C 1
ATOM 2017 O O . GLU A 1 257 ? -17.930 -0.558 20.917 1.00 89.31 257 GLU A O 1
ATOM 2022 N N . LYS A 1 258 ? -18.663 0.039 18.878 1.00 89.75 258 LYS A N 1
ATOM 2023 C CA . LYS A 1 258 ? -19.337 1.288 19.279 1.00 89.75 258 LYS A CA 1
ATOM 2024 C C . LYS A 1 258 ? -18.409 2.238 20.053 1.00 89.75 258 LYS A C 1
ATOM 2026 O O . LYS A 1 258 ? -18.802 2.847 21.053 1.00 89.75 258 LYS A O 1
ATOM 2031 N N . LEU A 1 259 ? -17.164 2.351 19.599 1.00 90.19 259 LEU A N 1
ATOM 2032 C CA . LEU A 1 259 ? -16.125 3.201 20.182 1.00 90.19 259 LEU A CA 1
ATOM 2033 C C . LEU A 1 259 ? -16.252 4.635 19.642 1.00 90.19 259 LEU A C 1
ATOM 2035 O O . LEU A 1 259 ? -15.455 5.093 18.824 1.00 90.19 259 LEU A O 1
ATOM 2039 N N . TRP A 1 260 ? -17.308 5.340 20.059 1.00 89.56 260 TRP A N 1
ATOM 2040 C CA . TRP A 1 260 ? -17.688 6.640 19.487 1.00 89.56 260 TRP A CA 1
ATOM 2041 C C . TRP A 1 260 ? -16.665 7.751 19.739 1.00 89.56 260 TRP A C 1
ATOM 2043 O O . TRP A 1 260 ? -16.458 8.597 18.871 1.00 89.56 260 TRP A O 1
ATOM 2053 N N . VAL A 1 261 ? -15.995 7.731 20.895 1.00 90.94 261 VAL A N 1
ATOM 2054 C CA . VAL A 1 261 ? -14.926 8.687 21.224 1.00 90.94 261 VAL A CA 1
ATOM 2055 C C . VAL A 1 261 ? -13.744 8.517 20.277 1.00 90.94 261 VAL A C 1
ATOM 2057 O O . VAL A 1 261 ? -13.224 9.494 19.739 1.00 90.94 261 VAL A O 1
ATOM 2060 N N . GLU A 1 262 ? -13.329 7.276 20.043 1.00 92.38 262 GLU A N 1
ATOM 2061 C CA . GLU A 1 262 ? -12.274 6.941 19.099 1.00 92.38 262 GLU A CA 1
ATOM 2062 C C . GLU A 1 262 ? -12.681 7.287 17.663 1.00 92.38 262 GLU A C 1
ATOM 2064 O O . GLU A 1 262 ? -11.915 7.966 16.981 1.00 92.38 262 GLU A O 1
ATOM 2069 N N . LEU A 1 263 ? -13.890 6.910 17.226 1.00 91.12 263 LEU A N 1
ATOM 2070 C CA . LEU A 1 263 ? -14.401 7.219 15.885 1.00 91.12 263 LEU A CA 1
ATOM 2071 C C . LEU A 1 263 ? -14.375 8.724 15.602 1.00 91.12 263 LEU A C 1
ATOM 2073 O O . LEU A 1 263 ? -13.908 9.152 14.550 1.00 91.12 263 LEU A O 1
ATOM 2077 N N . TYR A 1 264 ? -14.821 9.528 16.564 1.00 90.69 264 T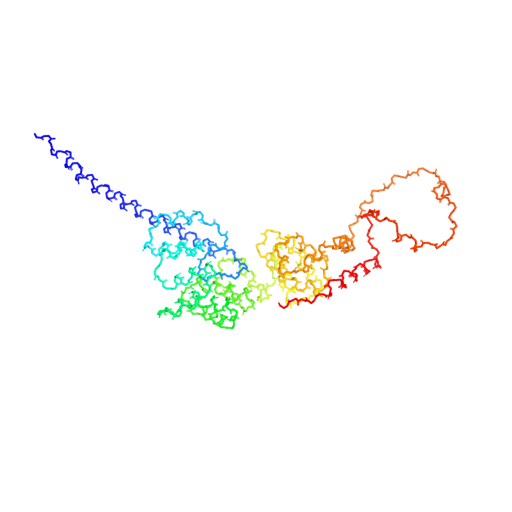YR A N 1
ATOM 2078 C CA . TYR A 1 264 ? -14.809 10.981 16.468 1.00 90.69 264 TYR A CA 1
ATOM 2079 C C . TYR A 1 264 ? -13.395 11.563 16.349 1.00 90.69 264 TYR A C 1
ATOM 2081 O O . TYR A 1 264 ? -13.149 12.445 15.526 1.00 90.69 264 TYR A O 1
ATOM 2089 N N . ARG A 1 265 ? -12.437 11.056 17.139 1.00 90.94 265 ARG A N 1
ATOM 2090 C CA . ARG A 1 265 ? -11.032 11.486 17.046 1.00 90.94 265 ARG A CA 1
ATOM 2091 C C . ARG A 1 265 ? -10.433 11.160 15.682 1.00 90.94 265 ARG A C 1
ATOM 2093 O O . ARG A 1 265 ? -9.738 11.998 15.119 1.00 90.94 265 ARG A O 1
ATOM 2100 N N . VAL A 1 266 ? -10.724 9.976 15.142 1.00 89.88 266 VAL A N 1
ATOM 2101 C CA . VAL A 1 266 ? -10.274 9.600 13.795 1.00 89.88 266 VAL A CA 1
ATOM 2102 C C . VAL A 1 266 ? -10.928 10.493 12.736 1.00 89.88 266 VAL A C 1
ATOM 2104 O O . VAL A 1 266 ? -10.229 10.980 11.852 1.00 89.88 266 VAL A O 1
ATOM 2107 N N . ALA A 1 267 ? -12.227 10.784 12.855 1.00 87.88 267 ALA A N 1
ATOM 2108 C CA . ALA A 1 267 ? -12.941 11.661 11.926 1.00 87.88 267 ALA A CA 1
ATOM 2109 C C . ALA A 1 267 ? -12.384 13.096 11.901 1.00 87.88 267 ALA A C 1
ATOM 2111 O O . ALA A 1 267 ? -12.306 13.697 10.831 1.00 87.88 267 ALA A O 1
ATOM 2112 N N . LYS A 1 268 ? -11.943 13.631 13.050 1.00 87.44 268 LYS A N 1
ATOM 2113 C CA . LYS A 1 268 ? -11.266 14.939 13.121 1.00 87.44 268 LYS A CA 1
ATOM 2114 C C . LYS A 1 268 ? -9.896 14.950 12.438 1.00 87.44 268 LYS A C 1
ATOM 2116 O O . LYS A 1 268 ? -9.526 15.952 11.836 1.00 87.44 268 LYS A O 1
ATOM 2121 N N . GLU A 1 269 ? -9.150 13.856 12.539 1.00 84.50 269 GLU A N 1
ATOM 2122 C CA . GLU A 1 269 ? -7.779 13.741 12.024 1.00 84.50 269 GLU A CA 1
ATOM 2123 C C . GLU A 1 269 ? -7.705 13.365 10.538 1.00 84.50 269 GLU A C 1
ATOM 2125 O O . GLU A 1 269 ? -6.717 13.678 9.877 1.00 84.50 269 GLU A O 1
ATOM 2130 N N . LEU A 1 270 ? -8.723 12.678 10.008 1.00 81.06 270 LEU A N 1
ATOM 2131 C CA . LEU A 1 270 ? -8.765 12.171 8.631 1.00 81.06 270 LEU A CA 1
ATOM 2132 C C . LEU A 1 270 ? -10.047 12.616 7.893 1.00 81.06 270 LEU A C 1
ATOM 2134 O O . LEU A 1 270 ? -10.835 11.769 7.459 1.00 81.06 270 LEU A O 1
ATOM 2138 N N . PRO A 1 271 ? -10.277 13.932 7.711 1.00 70.06 271 PRO A N 1
ATOM 2139 C CA . PRO A 1 271 ? -11.519 14.445 7.126 1.00 70.06 271 PRO A CA 1
ATOM 2140 C C . PRO A 1 271 ? -11.700 14.049 5.653 1.00 70.06 271 PRO A C 1
ATOM 2142 O O . PRO A 1 271 ? -12.823 13.867 5.186 1.00 70.06 271 PRO A O 1
ATOM 2145 N N . GLU A 1 272 ? -10.602 13.866 4.917 1.00 69.69 272 GLU A N 1
ATOM 2146 C CA . GLU A 1 272 ? -10.621 13.516 3.490 1.00 69.69 272 GLU A CA 1
ATOM 2147 C C . GLU A 1 272 ? -11.250 12.140 3.216 1.00 69.69 272 GLU A C 1
ATOM 2149 O O . GLU A 1 272 ? -11.784 11.897 2.133 1.00 69.69 272 GLU A O 1
ATOM 2154 N N . MET A 1 273 ? -11.249 11.257 4.219 1.00 66.81 273 MET A N 1
ATOM 2155 C CA . MET A 1 273 ? -11.760 9.887 4.124 1.00 66.81 273 MET A CA 1
ATOM 2156 C C . MET A 1 273 ? -13.275 9.788 4.357 1.00 66.81 273 MET A C 1
ATOM 2158 O O . MET A 1 273 ? -13.865 8.726 4.155 1.00 66.81 273 MET A O 1
ATOM 2162 N N . ALA A 1 274 ? -13.931 10.893 4.728 1.00 60.31 274 ALA A N 1
ATOM 2163 C CA . ALA A 1 274 ? -15.370 10.932 4.985 1.00 60.31 274 ALA A CA 1
ATOM 2164 C C . ALA A 1 274 ? -16.221 10.581 3.746 1.00 60.31 274 ALA A C 1
ATOM 2166 O O . ALA A 1 274 ? -17.355 10.128 3.887 1.00 60.31 274 ALA A O 1
ATOM 2167 N N . LYS A 1 275 ? -15.663 10.705 2.530 1.00 61.97 275 LYS A N 1
ATOM 2168 C CA . LYS A 1 275 ? -16.311 10.247 1.286 1.00 61.97 275 LYS A CA 1
ATOM 2169 C C . LYS A 1 275 ? -16.568 8.738 1.273 1.00 61.97 275 LYS A C 1
ATOM 2171 O O . LYS A 1 275 ? -17.581 8.306 0.735 1.00 61.97 275 LYS A O 1
ATOM 2176 N N . SER A 1 276 ? -15.667 7.959 1.869 1.00 68.56 276 SER A N 1
ATOM 2177 C CA . SER A 1 276 ? -15.746 6.494 1.909 1.00 68.56 276 SER A CA 1
ATOM 2178 C C . SER A 1 276 ? -16.535 5.981 3.115 1.00 68.56 276 SER A C 1
ATOM 2180 O O . SER A 1 276 ? -17.008 4.851 3.103 1.00 68.56 276 SER A O 1
ATOM 2182 N N . TYR A 1 277 ? -16.707 6.813 4.148 1.00 70.94 277 TYR A N 1
ATOM 2183 C CA . TYR A 1 277 ? -17.412 6.464 5.381 1.00 70.94 277 TYR A CA 1
ATOM 2184 C C . TYR A 1 277 ? -18.385 7.579 5.785 1.00 70.94 277 TYR A C 1
ATOM 2186 O O . TYR A 1 277 ? -18.033 8.428 6.605 1.00 70.94 277 TYR A O 1
ATOM 2194 N N . PRO A 1 278 ? -19.637 7.571 5.287 1.00 73.94 278 PRO A N 1
ATOM 2195 C CA . PRO A 1 278 ? -20.625 8.615 5.586 1.00 73.94 278 PRO A CA 1
ATOM 2196 C C . PRO A 1 278 ? -20.886 8.829 7.087 1.00 73.94 278 PRO A C 1
ATOM 2198 O O . PRO A 1 278 ? -21.213 9.938 7.510 1.00 73.94 278 PRO A O 1
ATOM 2201 N N . ILE A 1 279 ? -20.677 7.792 7.908 1.00 78.56 279 ILE A N 1
ATOM 2202 C CA . ILE A 1 279 ? -20.772 7.849 9.376 1.00 78.56 279 ILE A CA 1
ATOM 2203 C C . ILE A 1 279 ? -19.814 8.877 10.007 1.00 78.56 279 ILE A C 1
ATOM 2205 O O . ILE A 1 279 ? -20.058 9.340 11.119 1.00 78.56 279 ILE A O 1
ATOM 2209 N N . TYR A 1 280 ? -18.751 9.282 9.301 1.00 77.88 280 TYR A N 1
ATOM 2210 C CA . TYR A 1 280 ? -17.823 10.319 9.759 1.00 77.88 280 TYR A CA 1
ATOM 2211 C C . TYR A 1 280 ? -18.504 11.682 9.857 1.00 77.88 280 TYR A C 1
ATOM 2213 O O . TYR A 1 280 ? -18.296 12.394 10.832 1.00 77.88 280 TYR A O 1
ATOM 2221 N N . TYR A 1 281 ? -19.355 12.039 8.894 1.00 77.75 281 TYR A N 1
ATOM 2222 C CA . TYR A 1 281 ? -20.110 13.290 8.977 1.00 77.75 281 TYR A CA 1
ATOM 2223 C C . TYR A 1 281 ? -21.082 13.264 10.156 1.00 77.75 281 TYR A C 1
ATOM 2225 O O . TYR A 1 281 ? -21.185 14.237 10.893 1.00 77.75 281 TYR A O 1
ATOM 2233 N N . GLN A 1 282 ? -21.718 12.116 10.388 1.00 80.31 282 GLN A N 1
ATOM 2234 C CA . GLN A 1 282 ? -22.707 11.954 11.449 1.00 80.31 282 GLN A CA 1
ATOM 2235 C C . GLN A 1 282 ? -22.077 12.006 12.843 1.00 80.31 282 GLN A C 1
ATOM 2237 O O . GLN A 1 282 ? -22.604 12.673 13.724 1.00 80.31 282 GLN A O 1
ATOM 2242 N N . VAL A 1 283 ? -20.934 11.345 13.071 1.00 83.25 283 VAL A N 1
ATOM 2243 C CA . VAL A 1 283 ? -20.282 11.385 14.392 1.00 83.25 283 VAL A CA 1
ATOM 2244 C C . VAL A 1 283 ? -19.796 12.795 14.745 1.00 83.25 283 VAL A C 1
ATOM 2246 O O . VAL A 1 283 ? -19.777 13.158 15.919 1.00 83.25 283 VAL A O 1
ATOM 2249 N N . LEU A 1 284 ? -19.440 13.607 13.742 1.00 84.19 284 LEU A N 1
ATOM 2250 C CA . LEU A 1 284 ? -19.031 14.998 13.943 1.00 84.19 284 LEU A CA 1
ATOM 2251 C C . LEU A 1 284 ? -20.194 15.894 14.405 1.00 84.19 284 LEU A C 1
ATOM 2253 O O . LEU A 1 284 ? -19.948 16.873 15.105 1.00 84.19 284 LEU A O 1
ATOM 2257 N N . GLU A 1 285 ? -21.449 15.541 14.104 1.00 84.25 285 GLU A N 1
ATOM 2258 C CA . GLU A 1 285 ? -22.635 16.259 14.604 1.00 84.25 285 GLU A CA 1
ATOM 2259 C C . GLU A 1 285 ? -22.830 16.096 16.124 1.00 84.25 285 GLU A C 1
ATOM 2261 O O . GLU A 1 285 ? -23.447 16.950 16.760 1.00 84.25 285 GLU A O 1
ATOM 2266 N N . PHE A 1 286 ? -22.255 15.044 16.720 1.00 82.25 286 PHE A N 1
ATOM 2267 C CA . PHE A 1 286 ? -22.324 14.732 18.154 1.00 82.25 286 PHE A CA 1
ATOM 2268 C C . PHE A 1 286 ? -21.091 15.210 18.941 1.00 82.25 286 PHE A C 1
ATOM 2270 O O . PHE A 1 286 ? -20.756 14.631 19.975 1.00 82.25 286 PHE A O 1
ATOM 2277 N N . GLU A 1 287 ? -20.385 16.247 18.470 1.00 83.56 287 GLU A N 1
ATOM 2278 C CA . GLU A 1 287 ? -19.156 16.767 19.099 1.00 83.56 287 GLU A CA 1
ATOM 2279 C C . GLU A 1 287 ? -19.289 16.933 20.622 1.00 83.56 287 GLU A C 1
ATOM 2281 O O . GLU A 1 287 ? -18.455 16.432 21.379 1.00 83.56 287 GLU A O 1
ATOM 2286 N N . LYS A 1 288 ? -20.365 17.573 21.091 1.00 81.19 288 LYS A N 1
ATOM 2287 C CA . LYS A 1 288 ? -20.567 17.872 22.519 1.00 81.19 288 LYS A CA 1
ATOM 2288 C C . LYS A 1 288 ? -20.820 16.611 23.341 1.00 81.19 288 LYS A C 1
ATOM 2290 O O . LYS A 1 288 ? -20.285 16.457 24.438 1.00 81.19 288 LYS A O 1
ATOM 2295 N N . GLU A 1 289 ? -21.644 15.710 22.827 1.00 83.44 289 GLU A N 1
ATOM 2296 C CA . GLU A 1 289 ? -21.985 14.442 23.457 1.00 83.44 289 GLU A CA 1
ATOM 2297 C C . GLU A 1 289 ? -20.756 13.533 23.555 1.00 83.44 289 GLU A C 1
ATOM 2299 O O . GLU A 1 289 ? -20.504 12.936 24.603 1.00 83.44 289 GLU A O 1
ATOM 2304 N N . VAL A 1 290 ? -19.946 13.477 22.496 1.00 82.44 290 VAL A N 1
ATOM 2305 C CA . VAL A 1 290 ? -18.709 12.696 22.472 1.00 82.44 290 VAL A CA 1
ATOM 2306 C C . VAL A 1 290 ? -17.651 13.285 23.409 1.00 82.44 290 VAL A C 1
ATOM 2308 O O . VAL A 1 290 ? -16.963 12.531 24.098 1.00 82.44 290 VAL A O 1
ATOM 2311 N N . GLU A 1 291 ? -17.539 14.610 23.516 1.00 81.94 291 GLU A N 1
ATOM 2312 C CA . GLU A 1 291 ? -16.654 15.251 24.497 1.00 81.94 291 GLU A CA 1
ATOM 2313 C C . GLU A 1 291 ? -17.018 14.886 25.943 1.00 81.94 291 GLU A C 1
ATOM 2315 O O . GLU A 1 291 ? -16.129 14.652 26.770 1.00 81.94 291 GLU A O 1
ATOM 2320 N N . LEU A 1 292 ? -18.313 14.791 26.259 1.00 79.69 292 LEU A N 1
ATOM 2321 C CA . LEU A 1 292 ? -18.785 14.342 27.570 1.00 79.69 292 LEU A CA 1
ATOM 2322 C C . LEU A 1 292 ? -18.420 12.874 27.833 1.00 79.69 292 LEU A C 1
ATOM 2324 O O . LEU A 1 292 ? -17.929 12.562 28.922 1.00 79.69 292 LEU A O 1
ATOM 2328 N N . LEU A 1 293 ? -18.592 11.990 26.842 1.00 82.62 293 LEU A N 1
ATOM 2329 C CA . LEU A 1 293 ? -18.150 10.593 26.941 1.00 82.62 293 LEU A CA 1
ATOM 2330 C C . LEU A 1 293 ? -16.634 10.505 27.168 1.00 82.62 293 LEU A C 1
ATOM 2332 O O . LEU A 1 293 ? -16.184 9.840 28.100 1.00 82.62 293 LEU A O 1
ATOM 2336 N N . ALA A 1 294 ? -15.845 11.256 26.397 1.00 83.75 294 ALA A N 1
ATOM 2337 C CA . ALA A 1 294 ? -14.387 11.261 26.497 1.00 83.75 294 ALA A CA 1
ATOM 2338 C C . ALA A 1 294 ? -13.888 11.679 27.891 1.00 83.75 294 ALA A C 1
ATOM 2340 O O . ALA A 1 294 ? -12.910 11.128 28.394 1.00 83.75 294 ALA A O 1
ATOM 2341 N N . ARG A 1 295 ? -14.567 12.631 28.541 1.00 81.31 295 ARG A N 1
ATOM 2342 C CA . ARG A 1 295 ? -14.254 13.070 29.914 1.00 81.31 295 ARG A CA 1
ATOM 2343 C C . ARG A 1 295 ? -14.598 12.025 30.965 1.00 81.31 295 ARG A C 1
ATOM 2345 O O . ARG A 1 295 ? -13.913 11.936 31.981 1.00 81.31 295 ARG A O 1
ATOM 2352 N N . TYR A 1 296 ? -15.660 11.252 30.752 1.00 78.75 296 TYR A N 1
ATOM 2353 C CA . TYR A 1 296 ? -15.963 10.118 31.620 1.00 78.75 296 TYR A CA 1
ATOM 2354 C C . TYR A 1 296 ? -14.874 9.047 31.520 1.00 78.75 296 TYR A C 1
ATOM 2356 O O . TYR A 1 296 ? -14.434 8.520 32.537 1.00 78.75 296 TYR A O 1
ATOM 2364 N N . GLU A 1 297 ? -14.411 8.769 30.303 1.00 78.19 297 GLU A N 1
ATOM 2365 C CA . GLU A 1 297 ? -13.439 7.716 30.005 1.00 78.19 297 GLU A CA 1
ATOM 2366 C C . GLU A 1 297 ? -11.983 8.085 30.317 1.00 78.19 297 GLU A C 1
ATOM 2368 O O . GLU A 1 297 ? -11.130 7.197 30.387 1.00 78.19 297 GLU A O 1
ATOM 2373 N N . ALA A 1 298 ? -11.678 9.372 30.496 1.00 73.69 298 ALA A N 1
ATOM 2374 C CA . ALA A 1 298 ? -10.356 9.813 30.913 1.00 73.69 298 ALA A CA 1
ATOM 2375 C C . ALA A 1 298 ? -10.026 9.281 32.324 1.00 73.69 298 ALA A C 1
ATOM 2377 O O . ALA A 1 298 ? -10.900 9.282 33.200 1.00 73.69 298 ALA A O 1
ATOM 2378 N N . PRO A 1 299 ? -8.778 8.837 32.574 1.00 60.03 299 PRO A N 1
ATOM 2379 C CA . PRO A 1 299 ? -8.337 8.538 33.929 1.00 60.03 299 PRO A CA 1
ATOM 2380 C C . PRO A 1 299 ? -8.491 9.792 34.793 1.00 60.03 299 PRO A C 1
ATOM 2382 O O . PRO A 1 299 ? -8.283 10.905 34.308 1.00 60.03 299 PRO A O 1
ATOM 2385 N N . GLU A 1 300 ? -8.859 9.617 36.064 1.00 56.78 300 GLU A N 1
ATOM 2386 C CA . GLU A 1 300 ? -8.860 10.718 37.027 1.00 56.78 300 GLU A CA 1
ATOM 2387 C C . GLU A 1 300 ? -7.438 11.258 37.128 1.00 56.78 300 GLU A C 1
ATOM 2389 O O . GLU A 1 300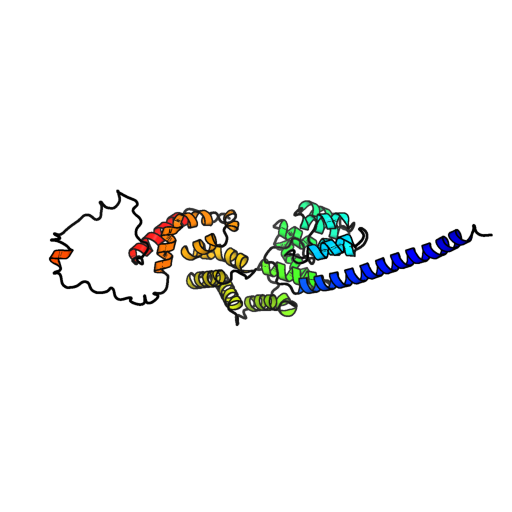 ? -6.580 10.686 37.798 1.00 56.78 300 GLU A O 1
ATOM 2394 N N . THR A 1 301 ? -7.158 12.357 36.433 1.00 44.75 301 THR A N 1
ATOM 2395 C CA . THR A 1 301 ? -6.040 13.200 36.817 1.00 44.75 301 THR A CA 1
ATOM 2396 C C . THR A 1 301 ? -6.379 13.694 38.215 1.00 44.75 301 THR A C 1
ATOM 2398 O O . THR A 1 301 ? -7.439 14.303 38.380 1.00 44.75 301 THR A O 1
ATOM 2401 N N . PRO A 1 302 ? -5.550 13.424 39.242 1.00 37.97 302 PRO A N 1
ATOM 2402 C CA . PRO A 1 302 ? -5.755 14.052 40.529 1.00 37.97 302 PRO A CA 1
ATOM 2403 C C . PRO A 1 302 ? -5.665 15.549 40.276 1.00 37.97 302 PRO A C 1
ATOM 2405 O O . PRO A 1 302 ? -4.592 16.084 39.987 1.00 37.97 302 PRO A O 1
ATOM 2408 N N . THR A 1 303 ? -6.814 16.216 40.298 1.00 38.31 303 THR A N 1
ATOM 2409 C CA . THR A 1 303 ? -6.890 17.664 40.304 1.00 38.31 303 THR A CA 1
ATOM 2410 C C . THR A 1 303 ? -6.036 18.077 41.489 1.00 38.31 303 THR A C 1
ATOM 2412 O O . THR A 1 303 ? -6.363 17.749 42.631 1.00 38.31 303 THR A O 1
ATOM 2415 N N . GLN A 1 304 ? -4.886 18.704 41.236 1.00 33.97 304 GLN A N 1
ATOM 2416 C CA . GLN A 1 304 ? -4.161 19.379 42.299 1.00 33.97 304 GLN A CA 1
ATOM 2417 C C . GLN A 1 304 ? -5.171 20.333 42.926 1.00 33.97 304 GLN A C 1
ATOM 2419 O O . GLN A 1 304 ? -5.629 21.267 42.272 1.00 33.97 304 GLN A O 1
ATOM 2424 N N . ASN A 1 305 ? -5.588 20.019 44.152 1.00 32.25 305 ASN A N 1
ATOM 2425 C CA . ASN A 1 305 ? -6.482 20.839 44.946 1.00 32.25 305 ASN A CA 1
ATOM 2426 C C . ASN A 1 305 ? -5.805 22.197 45.153 1.00 32.25 305 ASN A C 1
ATOM 2428 O O . ASN A 1 305 ? -5.089 22.401 46.132 1.00 32.25 305 ASN A O 1
ATOM 2432 N N . THR A 1 306 ? -6.036 23.148 44.255 1.00 35.72 306 THR A N 1
ATOM 2433 C CA . THR A 1 306 ? -6.004 24.554 44.624 1.00 35.72 306 THR A CA 1
ATOM 2434 C C . THR A 1 306 ? -7.177 24.752 45.571 1.00 35.72 306 THR A C 1
ATOM 2436 O O . THR A 1 306 ? -8.328 24.889 45.160 1.00 35.72 306 THR A O 1
ATOM 2439 N N . MET A 1 307 ? -6.881 24.659 46.870 1.00 32.53 307 MET A N 1
ATOM 2440 C CA . MET A 1 307 ? -7.807 25.019 47.938 1.00 32.53 307 MET A CA 1
ATOM 2441 C C . MET A 1 307 ? -8.469 26.361 47.592 1.00 32.53 307 MET A C 1
ATOM 2443 O O . MET A 1 307 ? -7.750 27.344 47.384 1.00 32.53 307 MET A O 1
ATOM 2447 N N . PRO A 1 308 ? -9.808 26.448 47.543 1.00 36.25 308 PRO A N 1
ATOM 2448 C CA . PRO A 1 308 ? -10.456 27.742 47.499 1.00 36.25 308 PRO A CA 1
ATOM 2449 C C . PRO A 1 308 ? -10.178 28.442 48.832 1.00 36.25 308 PRO A C 1
ATOM 2451 O O . PRO A 1 308 ? -10.405 27.886 49.908 1.00 36.25 308 PRO A O 1
ATOM 2454 N N . ILE A 1 309 ? -9.642 29.658 48.751 1.00 38.56 309 ILE A N 1
ATOM 2455 C CA . ILE A 1 309 ? -9.464 30.554 49.893 1.00 38.56 309 ILE A CA 1
ATOM 2456 C C . ILE A 1 309 ? -10.823 30.689 50.591 1.00 38.56 309 ILE A C 1
ATOM 2458 O O . ILE A 1 309 ? -11.811 31.087 49.973 1.00 38.56 309 ILE A O 1
ATOM 2462 N N . ALA A 1 310 ? -10.867 30.314 51.868 1.00 31.28 310 ALA A N 1
ATOM 2463 C CA . ALA A 1 310 ? -12.070 30.340 52.688 1.00 31.28 310 ALA A CA 1
ATOM 2464 C C . ALA A 1 310 ? -12.670 31.759 52.756 1.00 31.28 310 ALA A C 1
ATOM 2466 O O . ALA A 1 310 ? -11.958 32.696 53.133 1.00 31.28 310 ALA A O 1
ATOM 2467 N N . PRO A 1 311 ? -13.972 31.952 52.474 1.00 36.41 311 PRO A N 1
ATOM 2468 C CA . PRO A 1 311 ? -14.668 33.144 52.918 1.00 36.41 311 PRO A CA 1
ATOM 2469 C C . PRO A 1 311 ? -14.969 33.011 54.414 1.00 36.41 311 PRO A C 1
ATOM 2471 O O . PRO A 1 311 ? -15.414 31.969 54.896 1.00 36.41 311 PRO A O 1
ATOM 2474 N N . ARG A 1 312 ? -14.692 34.091 55.142 1.00 43.22 312 ARG A N 1
ATOM 2475 C CA . ARG A 1 312 ? -14.956 34.239 56.574 1.00 43.22 312 ARG A CA 1
ATOM 2476 C C . ARG A 1 312 ? -16.434 34.014 56.910 1.00 43.22 312 ARG A C 1
ATOM 2478 O O . ARG A 1 312 ? -17.317 34.437 56.172 1.00 43.22 312 ARG A O 1
ATOM 2485 N N . GLU A 1 313 ? -16.622 33.373 58.059 1.00 46.16 313 GLU A N 1
ATOM 2486 C CA . GLU A 1 313 ? -17.795 33.313 58.937 1.00 46.16 313 GLU A CA 1
ATOM 2487 C C . GLU A 1 313 ? -19.068 34.038 58.460 1.00 46.16 313 GLU A C 1
ATOM 2489 O O . GLU A 1 313 ? -19.196 35.258 58.533 1.00 46.16 313 GLU A O 1
ATOM 2494 N N . GLY A 1 314 ? -20.067 33.244 58.072 1.00 38.41 314 GLY A N 1
ATOM 2495 C CA . GLY A 1 314 ? -21.457 33.659 57.914 1.00 38.41 314 GLY A CA 1
ATOM 2496 C C . GLY A 1 314 ? -22.354 32.423 57.947 1.00 38.41 314 GLY A C 1
ATOM 2497 O O . GLY A 1 314 ? -22.089 31.445 57.254 1.00 38.41 314 GLY A O 1
ATOM 2498 N N . SER A 1 315 ? -23.378 32.415 58.806 1.00 45.78 315 SER A N 1
ATOM 2499 C CA . SER A 1 315 ? -24.226 31.233 59.022 1.00 45.78 315 SER A CA 1
ATOM 2500 C C . SER A 1 315 ? -24.907 30.745 57.730 1.00 45.78 315 SER A C 1
ATOM 2502 O O . SER A 1 315 ? -25.322 31.549 56.897 1.00 45.78 315 SER A O 1
ATOM 2504 N N . PHE A 1 316 ? -25.088 29.426 57.605 1.00 40.00 316 PHE A N 1
ATOM 2505 C CA . PHE A 1 316 ? -25.648 28.716 56.440 1.00 40.00 316 PHE A CA 1
ATOM 2506 C C . PHE A 1 316 ? -26.980 29.304 55.911 1.00 40.00 316 PHE A C 1
ATOM 2508 O O . PHE A 1 316 ? -27.241 29.285 54.710 1.00 40.00 316 PHE A O 1
ATOM 2515 N N . ARG A 1 317 ? -27.801 29.901 56.791 1.00 41.62 317 ARG A N 1
ATOM 2516 C CA . ARG A 1 317 ? -29.069 30.574 56.440 1.00 41.62 317 ARG A CA 1
ATOM 2517 C C . ARG A 1 317 ? -28.900 31.893 55.683 1.00 41.62 317 ARG A C 1
ATOM 2519 O O . ARG A 1 317 ? -29.796 32.258 54.930 1.00 41.62 317 ARG A O 1
ATOM 2526 N N . ALA A 1 318 ? -27.785 32.597 55.871 1.00 42.53 318 ALA A N 1
ATOM 2527 C CA . ALA A 1 318 ? -27.521 33.870 55.200 1.00 42.53 318 ALA A CA 1
ATOM 2528 C C . ALA A 1 318 ? -27.136 33.688 53.722 1.00 42.53 318 ALA A C 1
ATOM 2530 O O . ALA A 1 318 ? -27.326 34.606 52.932 1.00 42.53 318 ALA A O 1
ATOM 2531 N N . VAL A 1 319 ? -26.623 32.509 53.350 1.00 41.09 319 VAL A N 1
ATOM 2532 C CA . VAL A 1 319 ? -26.159 32.224 51.983 1.00 41.09 319 VAL A CA 1
ATOM 2533 C C . VAL A 1 319 ? -27.260 31.596 51.119 1.00 41.09 319 VAL A C 1
ATOM 2535 O O . VAL A 1 319 ? -27.292 31.850 49.920 1.00 41.09 319 VAL A O 1
ATOM 2538 N N . TRP A 1 320 ? -28.184 30.821 51.702 1.00 39.78 320 TRP A N 1
ATOM 2539 C CA . TRP A 1 320 ? -29.080 29.961 50.909 1.00 39.78 320 TRP A CA 1
ATOM 2540 C C . TRP A 1 320 ? -30.589 30.138 51.142 1.00 39.78 320 TRP A C 1
ATOM 2542 O O . TRP A 1 320 ? -31.372 29.530 50.418 1.00 39.78 320 TRP A O 1
ATOM 2552 N N . GLY A 1 321 ? -31.030 30.985 52.085 1.00 38.59 321 GLY A N 1
ATOM 2553 C CA . GLY A 1 321 ? -32.462 31.196 52.356 1.00 38.59 321 GLY A CA 1
ATOM 2554 C C . GLY A 1 321 ? -33.209 29.929 52.822 1.00 38.59 321 GLY A C 1
ATOM 2555 O O . GLY A 1 321 ? -32.655 28.833 52.881 1.00 38.59 321 GLY A O 1
ATOM 2556 N N . ASN A 1 322 ? -34.479 30.063 53.226 1.00 40.09 322 ASN A N 1
ATOM 2557 C CA . ASN A 1 322 ? -35.294 28.911 53.639 1.00 40.09 322 ASN A CA 1
ATOM 2558 C C . ASN A 1 322 ? -35.766 28.130 52.405 1.00 40.09 322 ASN A C 1
ATOM 2560 O O . ASN A 1 322 ? -36.690 28.563 51.721 1.00 40.09 322 ASN A O 1
ATOM 2564 N N . VAL A 1 323 ? -35.173 26.963 52.153 1.00 40.22 323 VAL A N 1
ATOM 2565 C CA . VAL A 1 323 ? -35.654 26.037 51.121 1.00 40.22 323 VAL A CA 1
ATOM 2566 C C . VAL A 1 323 ? -36.642 25.059 51.752 1.00 40.22 323 VAL A C 1
ATOM 2568 O O . VAL A 1 323 ? -36.266 24.130 52.466 1.00 40.22 323 VAL A O 1
ATOM 2571 N N . THR A 1 324 ? -37.928 25.300 51.502 1.00 37.69 324 THR A N 1
ATOM 2572 C CA . THR A 1 324 ? -38.990 24.303 51.643 1.00 37.69 324 THR A CA 1
ATOM 2573 C C . THR A 1 324 ? -39.040 23.399 50.413 1.00 37.69 324 THR A C 1
ATOM 2575 O O . THR A 1 324 ? -38.768 23.810 49.291 1.00 37.69 324 THR A O 1
ATOM 2578 N N . ASN A 1 325 ? -39.373 22.154 50.705 1.00 39.53 325 ASN A N 1
ATOM 2579 C CA . ASN A 1 325 ? -39.327 20.937 49.910 1.00 39.53 325 ASN A CA 1
ATOM 2580 C C . ASN A 1 325 ? -40.178 20.932 48.606 1.00 39.53 325 ASN A C 1
ATOM 2582 O O . ASN A 1 325 ? -41.205 21.602 48.533 1.00 39.53 325 ASN A O 1
ATOM 2586 N N . VAL A 1 326 ? -39.793 20.008 47.708 1.00 37.38 326 VAL A N 1
ATOM 2587 C CA . VAL A 1 326 ? -40.544 19.279 46.647 1.00 37.38 326 VAL A CA 1
ATOM 2588 C C . VAL A 1 326 ? -40.734 19.873 45.225 1.00 37.38 326 VAL A C 1
ATOM 2590 O O . VAL A 1 326 ? -41.240 20.971 45.039 1.00 37.38 326 VAL A O 1
ATOM 2593 N N . ASP A 1 327 ? -40.370 19.027 44.243 1.00 41.81 327 ASP A N 1
ATOM 2594 C CA . ASP A 1 327 ? -40.826 18.899 42.841 1.00 41.81 327 ASP A CA 1
ATOM 2595 C C . ASP A 1 327 ? -40.750 20.098 41.882 1.00 41.81 327 ASP A C 1
ATOM 2597 O O . ASP A 1 327 ? -41.659 20.919 41.837 1.00 41.81 327 ASP A O 1
ATOM 2601 N N . ASN A 1 328 ? -39.738 20.118 40.991 1.00 36.78 328 ASN A N 1
ATOM 2602 C CA . ASN A 1 328 ? -39.835 20.812 39.688 1.00 36.78 328 ASN A CA 1
ATOM 2603 C C . ASN A 1 328 ? -38.770 20.423 38.629 1.00 36.78 328 ASN A C 1
ATOM 2605 O O . ASN A 1 328 ? -38.304 21.255 37.857 1.00 36.78 328 ASN A O 1
ATOM 2609 N N . TRP A 1 329 ? -38.395 19.144 38.518 1.00 37.19 329 TRP A N 1
ATOM 2610 C CA . TRP A 1 329 ? -37.401 18.689 37.522 1.00 37.19 329 TRP A CA 1
ATOM 2611 C C . TRP A 1 329 ? -37.933 18.604 36.074 1.00 37.19 329 TRP A C 1
ATOM 2613 O O . TRP A 1 329 ? -37.158 18.435 35.135 1.00 37.19 329 TRP A O 1
ATOM 2623 N N . VAL A 1 330 ? -39.247 18.750 35.866 1.00 33.91 330 VAL A N 1
ATOM 2624 C CA . VAL A 1 330 ? -39.878 18.664 34.533 1.00 33.91 330 VAL A CA 1
ATOM 2625 C C . VAL A 1 330 ? -39.966 20.030 33.827 1.00 33.91 330 VAL A C 1
ATOM 2627 O O . VAL A 1 330 ? -40.080 20.068 32.604 1.00 33.91 330 VAL A O 1
ATOM 2630 N N . MET A 1 331 ? -39.821 21.159 34.536 1.00 29.56 331 MET A N 1
ATOM 2631 C CA . MET A 1 331 ? -39.938 22.502 33.934 1.00 29.56 331 MET A CA 1
ATOM 2632 C C . MET A 1 331 ? -38.624 23.135 33.436 1.00 29.56 331 MET A C 1
ATOM 2634 O O . MET A 1 331 ? -38.674 24.176 32.788 1.00 29.56 331 MET A O 1
ATOM 2638 N N . GLU A 1 332 ? -37.455 22.513 33.630 1.00 37.38 332 GLU A N 1
ATOM 2639 C CA . GLU A 1 332 ? -36.186 23.047 33.089 1.00 37.38 332 GLU A CA 1
ATOM 2640 C C . GLU A 1 332 ? -35.910 22.663 31.623 1.00 37.38 332 GLU A C 1
ATOM 2642 O O . GLU A 1 332 ? -34.962 23.161 31.017 1.00 37.38 332 GLU A O 1
ATOM 2647 N N . ARG A 1 333 ? -36.737 21.816 30.991 1.00 40.16 333 ARG A N 1
ATOM 2648 C CA . ARG A 1 333 ? -36.493 21.368 29.604 1.00 40.16 333 ARG A CA 1
ATOM 2649 C C . ARG A 1 333 ? -36.994 22.300 28.496 1.00 40.16 333 ARG A C 1
ATOM 2651 O O . ARG A 1 333 ? -36.708 22.015 27.337 1.00 40.16 333 ARG A O 1
ATOM 2658 N N . SER A 1 334 ? -37.697 23.398 28.789 1.00 31.12 334 SER A N 1
ATOM 2659 C CA . SER A 1 334 ? -38.336 24.210 27.732 1.00 31.12 334 SER A CA 1
ATOM 2660 C C . SER A 1 334 ? -37.883 25.665 27.621 1.00 31.12 334 SER A C 1
ATOM 2662 O O . SER A 1 334 ? -38.437 26.401 26.808 1.00 31.12 334 SER A O 1
ATOM 2664 N N . SER A 1 335 ? -36.860 26.112 28.350 1.00 28.69 335 SER A N 1
ATOM 2665 C CA . SER A 1 335 ? -36.367 27.482 28.179 1.00 28.69 335 SER A CA 1
ATOM 2666 C C . SER A 1 335 ? -34.849 27.585 28.293 1.00 28.69 335 SER A C 1
ATOM 2668 O O . SER A 1 335 ? -34.316 27.612 29.394 1.00 28.69 335 SER A O 1
ATOM 2670 N N . ARG A 1 336 ? -34.198 27.779 27.132 1.00 29.16 336 ARG A N 1
ATOM 2671 C CA . ARG A 1 336 ? -32.801 28.230 26.936 1.00 29.16 336 ARG A CA 1
ATOM 2672 C C . ARG A 1 336 ? -31.762 27.135 27.211 1.00 29.16 336 ARG A C 1
ATOM 2674 O O . ARG A 1 336 ? -31.390 26.876 28.345 1.00 29.16 336 ARG A O 1
ATOM 2681 N N . ILE A 1 337 ? -31.229 26.468 26.182 1.00 43.53 337 ILE A N 1
ATOM 2682 C CA . ILE A 1 337 ? -30.003 26.914 25.477 1.00 43.53 337 ILE A CA 1
ATOM 2683 C C . ILE A 1 337 ? -29.247 27.976 26.291 1.00 43.53 337 ILE A C 1
ATOM 2685 O O . ILE A 1 337 ? -29.198 29.150 25.945 1.00 43.53 337 ILE A O 1
ATOM 2689 N N . SER A 1 338 ? -28.709 27.542 27.423 1.00 28.97 338 SER A N 1
ATOM 2690 C CA . SER A 1 338 ? -27.726 28.267 28.213 1.00 28.97 338 SER A CA 1
ATOM 2691 C C . SER A 1 338 ? -26.647 27.237 28.488 1.00 28.97 338 SER A C 1
ATOM 2693 O O . SER A 1 338 ? -26.882 26.265 29.197 1.00 28.97 338 SER A O 1
ATOM 2695 N N . THR A 1 339 ? -25.522 27.395 27.801 1.00 35.19 339 THR A N 1
ATOM 2696 C CA . THR A 1 339 ? -24.277 26.635 27.946 1.00 35.19 339 THR A CA 1
ATOM 2697 C C . THR A 1 339 ? -24.082 26.090 29.364 1.00 35.19 339 THR A C 1
ATOM 2699 O O . THR A 1 339 ? -23.756 26.882 30.252 1.00 35.19 339 THR A O 1
ATOM 2702 N N . PRO A 1 340 ? -24.215 24.769 29.604 1.00 41.47 340 PRO A N 1
ATOM 2703 C CA . PRO A 1 340 ? -23.596 24.195 30.780 1.00 41.47 340 PRO A CA 1
ATOM 2704 C C . PRO A 1 340 ? -22.095 24.393 30.590 1.00 41.47 340 PRO A C 1
ATOM 2706 O O . PRO A 1 340 ? -21.528 24.011 29.563 1.00 41.47 340 PRO A O 1
ATOM 2709 N N . THR A 1 341 ? -21.452 25.053 31.547 1.00 39.94 341 THR A N 1
ATOM 2710 C CA . THR A 1 341 ? -20.001 25.020 31.671 1.00 39.94 341 THR A CA 1
ATOM 2711 C C . THR A 1 341 ? -19.593 23.552 31.652 1.00 39.94 341 THR A C 1
ATOM 2713 O O . THR A 1 341 ? -19.898 22.786 32.564 1.00 39.94 341 THR A O 1
ATOM 2716 N N . LEU A 1 342 ? -18.961 23.144 30.551 1.00 49.69 342 LEU A N 1
ATOM 2717 C CA . LEU A 1 342 ? -18.355 21.835 30.335 1.00 49.69 342 LEU A CA 1
ATOM 2718 C C . LEU A 1 342 ? -17.187 21.672 31.325 1.00 49.69 342 LEU A C 1
ATOM 2720 O O . LEU A 1 342 ? -16.030 21.632 30.922 1.00 49.69 342 LEU A O 1
ATOM 2724 N N . THR A 1 343 ? -17.436 21.640 32.630 1.00 51.53 343 THR A N 1
ATOM 2725 C CA . THR A 1 343 ? -16.414 21.503 33.684 1.00 51.53 343 THR A CA 1
ATOM 2726 C C . THR A 1 343 ? -16.676 20.310 34.597 1.00 51.53 343 THR A C 1
ATOM 2728 O O . THR A 1 343 ? -15.766 19.882 35.297 1.00 51.53 343 THR A O 1
ATOM 2731 N N . VAL A 1 344 ? -17.871 19.716 34.554 1.00 63.75 344 VAL A N 1
ATOM 2732 C CA . VAL A 1 344 ? -18.253 18.598 35.427 1.00 63.75 344 VAL A CA 1
ATOM 2733 C C . VAL A 1 344 ? -18.206 17.278 34.653 1.00 63.75 344 VAL A C 1
ATOM 2735 O O . VAL A 1 344 ? -18.739 17.176 33.548 1.00 63.75 344 VAL A O 1
ATOM 2738 N N . ARG A 1 345 ? -17.542 16.262 35.220 1.00 72.12 345 ARG A N 1
ATOM 2739 C CA . ARG A 1 345 ? -17.529 14.891 34.683 1.00 72.12 345 ARG A CA 1
ATOM 2740 C C . ARG A 1 345 ? -18.944 14.299 34.797 1.00 72.12 345 ARG A C 1
ATOM 2742 O O . ARG A 1 345 ? -19.536 14.417 35.869 1.00 72.12 345 ARG A O 1
ATOM 2749 N N . PRO A 1 346 ? -19.500 13.686 33.738 1.00 75.62 346 PRO A N 1
ATOM 2750 C CA . PRO A 1 346 ? -20.869 13.175 33.780 1.00 75.62 346 PRO A CA 1
ATOM 2751 C C . PRO A 1 346 ? -21.010 12.003 34.762 1.00 75.62 346 PRO A C 1
ATOM 2753 O O . PRO A 1 346 ? -20.055 11.269 35.024 1.00 75.62 346 PRO A O 1
ATOM 2756 N N . THR A 1 347 ? -22.216 11.806 35.297 1.00 80.44 347 THR A N 1
ATOM 2757 C CA . THR A 1 347 ? -22.539 10.632 36.124 1.00 80.44 347 THR A CA 1
ATOM 2758 C C . THR A 1 347 ? -22.621 9.362 35.270 1.00 80.44 347 THR A C 1
ATOM 2760 O O . THR A 1 347 ? -22.774 9.422 34.050 1.00 80.44 347 THR A O 1
ATOM 2763 N N . ALA A 1 348 ? -22.573 8.182 35.898 1.00 81.56 348 ALA A N 1
ATOM 2764 C CA . ALA A 1 348 ? -22.704 6.907 35.183 1.00 81.56 348 ALA A CA 1
ATOM 2765 C C . ALA A 1 348 ? -24.041 6.780 34.417 1.00 81.56 348 ALA A C 1
ATOM 2767 O O . ALA A 1 348 ? -24.087 6.185 33.340 1.00 81.56 348 ALA A O 1
ATOM 2768 N N . GLU A 1 349 ? -25.127 7.354 34.945 1.00 79.69 349 GLU A N 1
ATOM 2769 C CA . GLU A 1 349 ? -26.434 7.382 34.275 1.00 79.69 349 GLU A CA 1
ATOM 2770 C C . GLU A 1 349 ? -26.428 8.306 33.056 1.00 7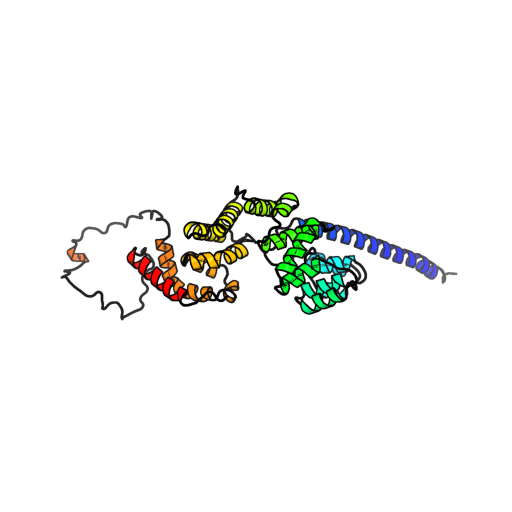9.69 349 GLU A C 1
ATOM 2772 O O . GLU A 1 349 ? -26.888 7.910 31.985 1.00 79.69 349 GLU A O 1
ATOM 2777 N N . GLN A 1 350 ? -25.843 9.501 33.191 1.00 76.56 350 GLN A N 1
ATOM 2778 C CA . GLN A 1 350 ? -25.670 10.441 32.081 1.00 76.56 350 GLN A CA 1
ATOM 2779 C C . GLN A 1 350 ? -24.802 9.834 30.976 1.00 76.56 350 GLN A C 1
ATOM 2781 O O . GLN A 1 350 ? -25.180 9.889 29.809 1.00 76.56 350 GLN A O 1
ATOM 2786 N N . TYR A 1 351 ? -23.692 9.185 31.342 1.00 81.94 351 TYR A N 1
ATOM 2787 C CA . TYR A 1 351 ? -22.835 8.459 30.406 1.00 81.94 351 TYR A CA 1
ATOM 2788 C C . TYR A 1 351 ? -23.623 7.391 29.638 1.00 81.94 351 TYR A C 1
ATOM 2790 O O . TYR A 1 351 ? -23.621 7.392 28.409 1.00 81.94 351 TYR A O 1
ATOM 2798 N N . ARG A 1 352 ? -24.358 6.512 30.339 1.00 83.75 352 ARG A N 1
ATOM 2799 C CA . ARG A 1 352 ? -25.164 5.461 29.691 1.00 83.75 352 ARG A CA 1
ATOM 2800 C C . ARG A 1 352 ? -26.226 6.045 28.767 1.00 83.75 352 ARG A C 1
ATOM 2802 O O . ARG A 1 352 ? -26.431 5.511 27.680 1.00 83.75 352 ARG A O 1
ATOM 2809 N N . HIS A 1 353 ? -26.891 7.119 29.185 1.00 82.19 353 HIS A N 1
ATOM 2810 C CA . HIS A 1 353 ? -27.923 7.768 28.386 1.00 82.19 353 HIS A CA 1
ATOM 2811 C C . HIS A 1 353 ? -27.351 8.366 27.095 1.00 82.19 353 HIS A C 1
ATOM 2813 O O . HIS A 1 353 ? -27.854 8.070 26.013 1.00 82.19 353 HIS A O 1
ATOM 2819 N N . ILE A 1 354 ? -26.267 9.140 27.201 1.00 83.12 354 ILE A N 1
ATOM 2820 C CA . ILE A 1 354 ? -25.578 9.751 26.055 1.00 83.12 354 ILE A CA 1
ATOM 2821 C C . ILE A 1 354 ? -25.037 8.666 25.115 1.00 83.12 354 ILE A C 1
ATOM 2823 O O . ILE A 1 354 ? -25.241 8.726 23.903 1.00 83.12 354 ILE A O 1
ATOM 2827 N N . TYR A 1 355 ? -24.416 7.625 25.669 1.00 84.88 355 TYR A N 1
ATOM 2828 C CA . TYR A 1 355 ? -23.899 6.502 24.895 1.00 84.88 355 TYR A CA 1
ATOM 2829 C C . TYR A 1 355 ? -25.008 5.768 24.129 1.00 84.88 355 TYR A C 1
ATOM 2831 O O . TYR A 1 355 ? -24.835 5.436 22.957 1.00 84.88 355 TYR A O 1
ATOM 2839 N N . GLN A 1 356 ? -26.165 5.527 24.757 1.00 86.50 356 GLN A N 1
ATOM 2840 C CA . GLN A 1 356 ? -27.321 4.914 24.096 1.00 86.50 356 GLN A CA 1
ATOM 2841 C C . GLN A 1 356 ? -27.924 5.816 23.019 1.00 86.50 356 GLN A C 1
ATOM 2843 O O . GLN A 1 356 ? -28.326 5.300 21.978 1.00 86.50 356 GLN A O 1
ATOM 2848 N N . LEU A 1 357 ? -27.983 7.129 23.256 1.00 85.12 357 LEU A N 1
ATOM 2849 C CA . LEU A 1 357 ? -28.452 8.109 22.278 1.00 85.12 357 LEU A CA 1
ATOM 2850 C C . LEU A 1 357 ? -27.593 8.050 21.010 1.00 85.12 357 LEU A C 1
ATOM 2852 O O . LEU A 1 357 ? -28.123 7.750 19.944 1.00 85.12 357 LEU A O 1
ATOM 2856 N N . ILE A 1 358 ? -26.275 8.234 21.144 1.00 84.12 358 ILE A N 1
ATOM 2857 C CA . ILE A 1 358 ? -25.337 8.173 20.013 1.00 84.12 358 ILE A CA 1
ATOM 2858 C C . ILE A 1 358 ? -25.422 6.805 19.328 1.00 84.12 358 ILE A C 1
ATOM 2860 O O . ILE A 1 358 ? -25.574 6.718 18.113 1.00 84.12 358 ILE A O 1
ATOM 2864 N N . SER A 1 359 ? -25.399 5.724 20.114 1.00 85.06 359 SER A N 1
ATOM 2865 C CA . SER A 1 359 ? -25.431 4.363 19.576 1.00 85.06 359 SER A CA 1
ATOM 2866 C C . SER A 1 359 ? -26.672 4.081 18.738 1.00 85.06 359 SER A C 1
ATOM 2868 O O . SER A 1 359 ? -26.560 3.392 17.733 1.00 85.06 359 SER A O 1
ATOM 2870 N N . ARG A 1 360 ? -27.850 4.566 19.150 1.00 83.81 360 ARG A N 1
ATOM 2871 C CA . ARG A 1 360 ? -29.101 4.364 18.406 1.00 83.81 360 ARG A CA 1
ATOM 2872 C C . ARG A 1 360 ? -29.111 5.162 17.110 1.00 83.81 360 ARG A C 1
ATOM 2874 O O . ARG A 1 360 ? -29.500 4.614 16.086 1.00 83.81 360 ARG A O 1
ATOM 2881 N N . THR A 1 361 ? -28.662 6.413 17.157 1.00 80.00 361 THR A N 1
ATOM 2882 C CA . THR A 1 361 ? -28.664 7.298 15.988 1.00 80.00 361 THR A CA 1
ATOM 2883 C C . THR A 1 361 ? -27.645 6.870 14.934 1.00 80.00 361 THR A C 1
ATOM 2885 O O . THR A 1 361 ? -27.917 6.977 13.744 1.00 80.00 361 THR A O 1
ATOM 2888 N N . LEU A 1 362 ? -26.499 6.324 15.353 1.00 76.75 362 LEU A N 1
ATOM 2889 C CA . LEU A 1 362 ? -25.462 5.847 14.433 1.00 76.75 362 LEU A CA 1
ATOM 2890 C C . LEU A 1 362 ? -25.676 4.391 13.956 1.00 76.75 362 LEU A C 1
ATOM 2892 O O . LEU A 1 362 ? -25.108 4.010 12.940 1.00 76.75 362 LEU A O 1
ATOM 2896 N N . GLN A 1 363 ? -26.498 3.569 14.633 1.00 65.44 363 GLN A N 1
ATOM 2897 C CA . GLN A 1 363 ? -26.833 2.190 14.201 1.00 65.44 363 GLN A CA 1
ATOM 2898 C C . GLN A 1 363 ? -27.982 2.085 13.201 1.00 65.44 363 GLN A C 1
ATOM 2900 O O . GLN A 1 363 ? -28.144 1.033 12.587 1.00 65.44 363 GLN A O 1
ATOM 2905 N N . SER A 1 364 ? -28.798 3.125 13.026 1.00 55.88 364 SER A N 1
ATOM 2906 C CA . SER A 1 364 ? -29.910 3.093 12.067 1.00 55.88 364 SER A CA 1
ATOM 2907 C C . SER A 1 364 ? -29.468 3.087 10.597 1.00 55.88 364 SER A C 1
ATOM 2909 O O . SER A 1 364 ? -30.320 3.100 9.712 1.00 55.88 364 SER A O 1
ATOM 2911 N N . PHE A 1 365 ? -28.162 3.042 10.326 1.00 50.47 365 PHE A N 1
ATOM 2912 C CA . PHE A 1 365 ? -27.591 2.992 8.988 1.00 50.47 365 PHE A CA 1
ATOM 2913 C C . PHE A 1 365 ? -26.727 1.733 8.852 1.00 50.47 365 PHE A C 1
ATOM 2915 O O . PHE A 1 365 ? -25.741 1.597 9.580 1.00 50.47 365 PHE A O 1
ATOM 2922 N N . PRO A 1 366 ? -27.091 0.780 7.974 1.00 39.12 366 PRO A N 1
ATOM 2923 C CA . PRO A 1 366 ? -26.247 -0.380 7.738 1.00 39.12 366 PRO A CA 1
ATOM 2924 C C . PRO A 1 366 ? -24.905 0.072 7.140 1.00 39.12 366 PRO A C 1
ATOM 2926 O O . PRO A 1 366 ? -24.863 1.092 6.444 1.00 39.12 366 PRO A O 1
ATOM 2929 N N . PRO A 1 367 ? -23.811 -0.673 7.375 1.00 38.88 367 PRO A N 1
ATOM 2930 C CA . PRO A 1 367 ? -22.612 -0.502 6.570 1.00 38.88 367 PRO A CA 1
ATOM 2931 C C . PRO A 1 367 ? -23.010 -0.761 5.112 1.00 38.88 367 PRO A C 1
ATOM 2933 O O . PRO A 1 367 ? -23.523 -1.836 4.797 1.00 38.88 367 PRO A O 1
ATOM 2936 N N . SER A 1 368 ? -22.860 0.238 4.240 1.00 31.30 368 SER A N 1
ATOM 2937 C CA . SER A 1 368 ? -22.972 -0.011 2.803 1.00 31.30 368 SER A CA 1
ATOM 2938 C C . SER A 1 368 ? -21.918 -1.058 2.413 1.00 31.30 368 SER A C 1
ATOM 2940 O O . SER A 1 368 ? -20.800 -0.968 2.931 1.00 31.30 368 SER A O 1
ATOM 2942 N N . PRO A 1 369 ? -22.284 -2.059 1.591 1.00 36.06 369 PRO A N 1
ATOM 2943 C CA . PRO A 1 369 ? -21.388 -3.134 1.171 1.00 36.06 369 PRO A CA 1
ATOM 2944 C C . PRO A 1 369 ? -20.166 -2.631 0.402 1.00 36.06 369 PRO A C 1
ATOM 2946 O O . PRO A 1 369 ? -20.281 -1.576 -0.267 1.00 36.06 369 PRO A O 1
#

Secondary structure (DSSP, 8-state):
--SSHHHHHHHHHHHHHHHHHHHHHHHHHHHHHHHHHHHHHHHHHSPPPSSPPS-SS---TT-TTHHHHHHHHHHS-TTSHHHHHHHHHTT-HHHHHTT---HHHHHHHHHHTT-HHHHHHHHHH-SS--HHHHHHHHHHTT-HHHHHHHHHHHHHH-S-HHHHHHHHHHHHHTTS--HHHHHHH-S-HHHHHHHHHHTT-----SHHHHHHHHHHHHHHS--HHHHHHHHHHHHT-TT-TTHHHHHHHHHHHHHHTT-HHHHHHHHHH-GGGGGT-THHHHHHHTHHHHHHHHHHHS---------PPPPP---HHHHH--------TTGGGSS------TTSPPPHHHHHHHHHHHHHHHHTSPPP-

Radius of gyration: 31.92 Å; chains: 1; bounding box: 90×52×109 Å

Sequence (369 aa):
MYRLLPFLAIILLLPGCQLLQQAKGINQRHYAAGELQRITQELQAQEPSFEVPSTLYLTDDYGKYTEELEKLLNITTTSQPMGAKIALLMGNGEALLHRTSDTILLANAHLLMGNIVEADRLMGLSATRDLATEAIIHIRQERMDEGIALLEKLIRQSANADVQLRAARLMSLLGKGGWDYLMRQSSSEWERFMAATRLGNRTASTPREVAYVSYVSAMEQPDSLRTKKATQLLLAQPTAPWRQYALLQLIPHIIAEKLWVELYRVAKELPEMAKSYPIYYQVLEFEKEVELLARYEAPETPTQNTMPIAPREGSFRAVWGNVTNVDNWVMERSSRISTPTLTVRPTAEQYRHIYQLISRTLQSFPPSP

Organism: NCBI:txid28114

Foldseek 3Di:
DPPCVVVVVCVVVVVVVVVVVVVVLVVLVVVLVVVLVVVQVVQLQDDDALDQDLFLDAEPPPQPCVVVLVVSLVSDDLADVSNLVSCVRPLQLVSNCSRDPQLQSNLSSCSSVVNLVVSVVSCVVDPDHDLRSVLSSCVSVVVPVSNLVSLVCCLVPPPDLSSNQSSLVNCVSVVNHSLVVQLPPRSYPVSVLLSCLVVPNQDDDDLVSVLSNLLVVCLVPPDPVSLVVSLVSLLVCLPDSCSLVSNVSSVVSCLVNLVLLSLQSNLVSCVVCCVVPVLSVVSVVCVVLSVLLVLLVDDPPPPPPPDDDDDDDDDPCVPPPDDDDDDDPPPVPPDDDDDDPPPDRDDPVSNVVSSVVSSVVSVVDDPDD